Protein AF-A0A940JKF0-F1 (afdb_monomer_lite)

Structure (mmCIF, N/CA/C/O backbone):
data_AF-A0A940JKF0-F1
#
_entry.id   AF-A0A940JKF0-F1
#
loop_
_atom_site.group_PDB
_atom_site.id
_atom_site.type_symbol
_atom_site.label_atom_id
_atom_site.label_alt_id
_atom_site.label_comp_id
_atom_site.label_asym_id
_atom_site.label_entity_id
_atom_site.label_seq_id
_atom_site.pdbx_PDB_ins_code
_atom_site.Cartn_x
_atom_site.Cartn_y
_atom_site.Cartn_z
_atom_site.occupancy
_atom_site.B_iso_or_equiv
_atom_site.auth_seq_id
_atom_site.auth_comp_id
_atom_site.auth_asym_id
_atom_site.auth_atom_id
_atom_site.pdbx_PDB_model_num
ATOM 1 N N . MET A 1 1 ? 34.107 -32.834 -73.520 1.00 48.84 1 MET A N 1
ATOM 2 C CA . MET A 1 1 ? 33.752 -31.442 -73.148 1.00 48.84 1 MET A CA 1
ATOM 3 C C . MET A 1 1 ? 32.373 -31.398 -72.462 1.00 48.84 1 MET A C 1
ATOM 5 O O . MET A 1 1 ? 31.458 -30.763 -72.958 1.00 48.84 1 MET A O 1
ATOM 9 N N . ARG A 1 2 ? 32.185 -32.130 -71.348 1.00 50.69 2 ARG A N 1
ATOM 10 C CA . ARG A 1 2 ? 30.891 -32.249 -70.631 1.00 50.69 2 ARG A CA 1
ATOM 11 C C . ARG A 1 2 ? 31.068 -32.491 -69.121 1.00 50.69 2 ARG A C 1
ATOM 13 O O . ARG A 1 2 ? 30.368 -33.301 -68.540 1.00 50.69 2 ARG A O 1
ATOM 20 N N . LEU A 1 3 ? 32.037 -31.827 -68.487 1.00 45.66 3 LEU A N 1
ATOM 21 C CA . LEU A 1 3 ? 32.270 -31.988 -67.041 1.00 45.66 3 LEU A CA 1
ATOM 22 C C . LEU A 1 3 ? 32.711 -30.690 -66.341 1.00 45.66 3 LEU A C 1
ATOM 24 O O . LEU A 1 3 ? 33.438 -30.723 -65.357 1.00 45.66 3 LEU A O 1
ATOM 28 N N . ARG A 1 4 ? 32.311 -29.526 -66.871 1.00 49.69 4 ARG A N 1
ATOM 29 C CA . ARG A 1 4 ? 32.610 -28.209 -66.268 1.00 49.69 4 ARG A CA 1
ATOM 30 C C . ARG A 1 4 ? 31.376 -27.342 -66.004 1.00 49.69 4 ARG A C 1
ATOM 32 O O . ARG A 1 4 ? 31.528 -26.184 -65.646 1.00 49.69 4 ARG A O 1
ATOM 39 N N . LEU A 1 5 ? 30.166 -27.891 -66.148 1.00 47.78 5 LEU A N 1
ATOM 40 C CA . LEU A 1 5 ? 28.918 -27.129 -65.980 1.00 47.78 5 LEU A CA 1
ATOM 41 C C . LEU A 1 5 ? 28.115 -27.484 -64.717 1.00 47.78 5 LEU A C 1
ATOM 43 O O . LEU A 1 5 ? 27.079 -26.881 -64.475 1.00 47.78 5 LEU A O 1
ATOM 47 N N . LEU A 1 6 ? 28.590 -28.432 -63.902 1.00 46.09 6 LEU A N 1
ATOM 48 C CA . LEU A 1 6 ? 27.876 -28.899 -62.702 1.00 46.09 6 LEU A CA 1
ATOM 49 C C . LEU A 1 6 ? 28.411 -28.307 -61.387 1.00 46.09 6 LEU A C 1
ATOM 51 O O . LEU A 1 6 ? 27.770 -28.450 -60.355 1.00 46.09 6 LEU A O 1
ATOM 55 N N . ALA A 1 7 ? 29.537 -27.589 -61.422 1.00 48.88 7 ALA A N 1
ATOM 56 C CA . ALA A 1 7 ? 30.117 -26.952 -60.234 1.00 48.88 7 ALA A CA 1
ATOM 57 C C . ALA A 1 7 ? 29.624 -25.511 -59.995 1.00 48.88 7 ALA A C 1
ATOM 59 O O . ALA A 1 7 ? 29.867 -24.958 -58.928 1.00 48.88 7 ALA A O 1
ATOM 60 N N . LEU A 1 8 ? 28.919 -24.897 -60.955 1.00 46.09 8 LEU A N 1
ATOM 61 C CA . LEU A 1 8 ? 28.432 -23.516 -60.818 1.00 46.09 8 LEU A CA 1
ATOM 62 C C . LEU A 1 8 ? 26.976 -23.422 -60.323 1.00 46.09 8 LEU A C 1
ATOM 64 O O . LEU A 1 8 ? 26.517 -22.339 -59.980 1.00 46.09 8 LEU A O 1
ATOM 68 N N . LEU A 1 9 ? 26.251 -24.546 -60.252 1.00 43.94 9 LEU A N 1
ATOM 69 C CA . LEU A 1 9 ? 24.837 -24.590 -59.851 1.00 43.94 9 LEU A CA 1
ATOM 70 C C . LEU A 1 9 ? 24.626 -25.006 -58.380 1.00 43.94 9 LEU A C 1
ATOM 72 O O . LEU A 1 9 ? 23.526 -25.391 -58.000 1.00 43.94 9 LEU A O 1
ATOM 76 N N . MET A 1 10 ? 25.673 -24.943 -57.550 1.00 46.62 10 MET A N 1
ATOM 77 C CA . MET A 1 10 ? 25.595 -25.174 -56.096 1.00 46.62 10 MET A CA 1
ATOM 78 C C . MET A 1 10 ? 25.879 -23.910 -55.265 1.00 46.62 10 MET A C 1
ATOM 80 O O . MET A 1 10 ? 26.043 -23.984 -54.053 1.00 46.62 10 MET A O 1
ATOM 84 N N . LEU A 1 11 ? 25.909 -22.736 -55.906 1.00 47.16 11 LEU A N 1
ATOM 85 C CA . LEU A 1 11 ? 26.151 -21.430 -55.272 1.00 47.16 11 LEU A CA 1
ATOM 86 C C . LEU A 1 11 ? 24.867 -20.605 -55.050 1.00 47.16 11 LEU A C 1
ATOM 88 O O . LEU A 1 11 ? 24.930 -19.423 -54.730 1.00 47.16 11 LEU A O 1
ATOM 92 N N . LEU A 1 12 ? 23.698 -21.236 -55.192 1.00 48.72 12 LEU A N 1
ATOM 93 C CA . LEU A 1 12 ? 22.370 -20.640 -55.000 1.00 48.72 12 LEU A CA 1
ATOM 94 C C . LEU A 1 12 ? 21.559 -21.434 -53.963 1.00 48.72 12 LEU A C 1
ATOM 96 O O . LEU A 1 12 ? 20.408 -21.794 -54.182 1.00 48.72 12 LEU A O 1
ATOM 100 N N . ALA A 1 13 ? 22.167 -21.720 -52.812 1.00 53.25 13 ALA A N 1
ATOM 101 C CA . ALA A 1 13 ? 21.396 -22.009 -51.610 1.00 53.25 13 ALA A CA 1
ATOM 102 C C . ALA A 1 13 ? 21.091 -20.662 -50.932 1.00 53.25 13 ALA A C 1
ATOM 104 O O . ALA A 1 13 ? 22.035 -19.986 -50.512 1.00 53.25 13 ALA A O 1
ATOM 105 N N . PRO A 1 14 ? 19.823 -20.222 -50.826 1.00 52.56 14 PRO A N 1
ATOM 106 C CA . PRO A 1 14 ? 19.500 -19.078 -49.995 1.00 52.56 14 PRO A CA 1
ATOM 107 C C . PRO A 1 14 ? 19.801 -19.474 -48.550 1.00 52.56 14 PRO A C 1
ATOM 109 O O . PRO A 1 14 ? 19.073 -20.241 -47.922 1.00 52.56 14 PRO A O 1
ATOM 112 N N . VAL A 1 15 ? 20.912 -18.963 -48.026 1.00 51.38 15 VAL A N 1
ATOM 113 C CA . VAL A 1 15 ? 21.127 -18.889 -46.587 1.00 51.38 15 VAL A CA 1
ATOM 114 C C . VAL A 1 15 ? 19.971 -18.050 -46.058 1.00 51.38 15 VAL A C 1
ATOM 116 O O . VAL A 1 15 ? 19.912 -16.845 -46.302 1.00 51.38 15 VAL A O 1
ATOM 119 N N . PHE A 1 16 ? 19.019 -18.692 -45.383 1.00 44.47 16 PHE A N 1
ATOM 120 C CA . PHE A 1 16 ? 18.011 -18.000 -44.592 1.00 44.47 16 PHE A CA 1
ATOM 121 C C . PHE A 1 16 ? 18.741 -17.229 -43.484 1.00 44.47 16 PHE A C 1
ATOM 123 O O . PHE A 1 16 ? 19.016 -17.734 -42.398 1.00 44.47 16 PHE A O 1
ATOM 130 N N . LEU A 1 17 ? 19.116 -15.991 -43.799 1.00 43.44 17 LEU A N 1
ATOM 131 C CA . LEU A 1 17 ? 19.624 -15.003 -42.864 1.00 43.44 17 LEU A CA 1
ATOM 132 C C . LEU A 1 17 ? 18.477 -14.607 -41.924 1.00 43.44 17 LEU A C 1
ATOM 134 O O . LEU A 1 17 ? 17.709 -13.694 -42.211 1.00 43.44 17 LEU A O 1
ATOM 138 N N . HIS A 1 18 ? 18.393 -15.245 -40.756 1.00 47.31 18 HIS A N 1
ATOM 139 C CA . HIS A 1 18 ? 17.556 -14.806 -39.625 1.00 47.31 18 HIS A CA 1
ATOM 140 C C . HIS A 1 18 ? 18.074 -13.511 -38.949 1.00 47.31 18 HIS A C 1
ATOM 142 O O . HIS A 1 18 ? 17.913 -13.308 -37.749 1.00 47.31 18 HIS A O 1
ATOM 148 N N . ALA A 1 19 ? 18.713 -12.610 -39.700 1.00 45.41 19 ALA A N 1
ATOM 149 C CA . ALA A 1 19 ? 19.424 -11.451 -39.160 1.00 45.41 19 ALA A CA 1
ATOM 150 C C . ALA A 1 19 ? 18.598 -10.147 -39.111 1.00 45.41 19 ALA A C 1
ATOM 152 O O . ALA A 1 19 ? 19.096 -9.152 -38.593 1.00 45.41 19 ALA A O 1
ATOM 153 N N . GLN A 1 20 ? 17.359 -10.114 -39.621 1.00 46.47 20 GLN A N 1
ATOM 154 C CA . GLN A 1 20 ? 16.566 -8.870 -39.686 1.00 46.47 20 GLN A CA 1
ATOM 155 C C . GLN A 1 20 ? 15.662 -8.594 -38.470 1.00 46.47 20 GLN A C 1
ATOM 157 O O . GLN A 1 20 ? 15.230 -7.458 -38.294 1.00 46.47 20 GLN A O 1
ATOM 162 N N . ASP A 1 21 ? 15.420 -9.563 -37.584 1.00 51.12 21 ASP A N 1
ATOM 163 C CA . ASP A 1 21 ? 14.537 -9.335 -36.425 1.00 51.12 21 ASP A CA 1
ATOM 164 C C . ASP A 1 21 ? 15.240 -8.664 -35.233 1.00 51.12 21 ASP A C 1
ATOM 166 O O . ASP A 1 21 ? 14.604 -7.955 -34.446 1.00 51.12 21 ASP A O 1
ATOM 170 N N . SER A 1 22 ? 16.558 -8.842 -35.097 1.00 52.16 22 SER A N 1
ATOM 171 C CA . SER A 1 22 ? 17.319 -8.356 -33.940 1.00 52.16 22 SER A CA 1
ATOM 172 C C . SER A 1 22 ? 17.440 -6.831 -33.897 1.00 52.16 22 SER A C 1
ATOM 174 O O . SER A 1 22 ? 17.347 -6.265 -32.807 1.00 52.16 22 SER A O 1
ATOM 176 N N . LEU A 1 23 ? 17.560 -6.152 -35.049 1.00 53.59 23 LEU A N 1
ATOM 177 C CA . LEU A 1 23 ? 17.600 -4.683 -35.102 1.00 53.59 23 LEU A CA 1
ATOM 178 C C . LEU A 1 23 ? 16.329 -4.075 -34.484 1.00 53.59 23 LEU A C 1
ATOM 180 O O . LEU A 1 23 ? 16.409 -3.227 -33.600 1.00 53.59 23 LEU A O 1
ATOM 184 N N . THR A 1 24 ? 15.150 -4.599 -34.840 1.00 70.19 24 THR A N 1
ATOM 185 C CA . THR A 1 24 ? 13.868 -4.080 -34.326 1.00 70.19 24 THR A CA 1
ATOM 186 C C . THR A 1 24 ? 13.652 -4.354 -32.835 1.00 70.19 24 THR A C 1
ATOM 188 O O . THR A 1 24 ? 12.918 -3.622 -32.165 1.00 70.19 24 THR A O 1
ATOM 191 N N . LEU A 1 25 ? 14.265 -5.418 -32.306 1.00 72.88 25 LEU A N 1
ATOM 192 C CA . LEU A 1 25 ? 14.145 -5.812 -30.905 1.00 72.88 25 LEU A CA 1
ATOM 193 C C . LEU A 1 25 ? 14.879 -4.830 -29.989 1.00 72.88 25 LEU A C 1
ATOM 195 O O . LEU A 1 25 ? 14.298 -4.321 -29.029 1.00 72.88 25 LEU A O 1
ATOM 199 N N . TYR A 1 26 ? 16.152 -4.574 -30.288 1.00 77.12 26 TYR A N 1
ATOM 200 C CA . TYR A 1 26 ? 16.980 -3.679 -29.489 1.00 77.12 26 TYR A CA 1
ATOM 201 C C . TYR A 1 26 ? 16.514 -2.228 -29.619 1.00 77.12 26 TYR A C 1
ATOM 203 O O . TYR A 1 26 ? 16.454 -1.530 -28.609 1.00 77.12 26 TYR A O 1
ATOM 211 N N . ASP A 1 27 ? 16.057 -1.807 -30.801 1.00 78.44 27 ASP A N 1
ATOM 212 C CA . ASP A 1 27 ? 15.455 -0.483 -30.983 1.00 78.44 27 ASP A CA 1
ATOM 213 C C . ASP A 1 27 ? 14.224 -0.286 -30.087 1.00 78.44 27 ASP A C 1
ATOM 215 O O . ASP A 1 27 ? 14.105 0.735 -29.413 1.00 78.44 27 ASP A O 1
ATOM 219 N N . LYS A 1 28 ? 13.338 -1.287 -29.984 1.00 79.56 28 LYS A N 1
ATOM 220 C CA . LYS A 1 28 ? 12.173 -1.238 -29.077 1.00 79.56 28 LYS A CA 1
ATOM 221 C C . LYS A 1 28 ? 12.554 -1.255 -27.595 1.00 79.56 28 LYS A C 1
ATOM 223 O O . LYS A 1 28 ? 11.823 -0.700 -26.779 1.00 79.56 28 LYS A O 1
ATOM 228 N N . ALA A 1 29 ? 13.657 -1.910 -27.237 1.00 79.94 29 ALA A N 1
ATOM 229 C CA . ALA A 1 29 ? 14.142 -1.985 -25.859 1.00 79.94 29 ALA A CA 1
ATOM 230 C C . ALA A 1 29 ? 14.851 -0.698 -25.404 1.00 79.94 29 ALA A C 1
ATOM 232 O O . ALA A 1 29 ? 14.812 -0.366 -24.219 1.00 79.94 29 ALA A O 1
ATOM 233 N N . TYR A 1 30 ? 15.504 0.013 -26.327 1.00 80.19 30 TYR A N 1
ATOM 234 C CA . TYR A 1 30 ? 16.394 1.128 -25.998 1.00 80.19 30 TYR A CA 1
ATOM 235 C C . TYR A 1 30 ? 15.878 2.504 -26.422 1.00 80.19 30 TYR A C 1
ATOM 237 O O . TYR A 1 30 ? 16.296 3.502 -25.835 1.00 80.19 30 TYR A O 1
ATOM 245 N N . ASN A 1 31 ? 14.937 2.583 -27.365 1.00 81.81 31 ASN A N 1
ATOM 246 C CA . ASN A 1 31 ? 14.258 3.828 -27.704 1.00 81.81 31 ASN A CA 1
ATOM 247 C C . ASN A 1 31 ? 13.023 4.023 -26.809 1.00 81.81 31 ASN A C 1
ATOM 249 O O . ASN A 1 31 ? 11.908 3.616 -27.142 1.00 81.81 31 ASN A O 1
ATOM 253 N N . LEU A 1 32 ? 13.242 4.606 -25.628 1.00 82.88 32 LEU A N 1
ATOM 254 C CA . LEU A 1 32 ? 12.199 4.804 -24.623 1.00 82.88 32 LEU A CA 1
ATOM 255 C C . LEU A 1 32 ? 11.388 6.077 -24.924 1.00 82.88 32 LEU A C 1
ATOM 257 O O . LEU A 1 32 ? 11.935 7.177 -24.827 1.00 82.88 32 LEU A O 1
ATOM 261 N N . PRO A 1 33 ? 10.082 5.978 -25.235 1.00 85.75 33 PRO A N 1
ATOM 262 C CA . PRO A 1 33 ? 9.279 7.154 -25.542 1.00 85.75 33 PRO A CA 1
ATOM 263 C C . PRO A 1 33 ? 8.986 7.966 -24.277 1.00 85.75 33 PRO A C 1
ATOM 265 O O . PRO A 1 33 ? 8.631 7.407 -23.241 1.00 85.75 33 PRO A O 1
ATOM 268 N N . ASP A 1 34 ? 8.994 9.295 -24.376 1.00 87.25 34 ASP A N 1
ATOM 269 C CA . ASP A 1 34 ? 8.680 10.199 -23.253 1.00 87.25 34 ASP A CA 1
ATOM 270 C C . ASP A 1 34 ? 7.325 9.910 -22.588 1.00 87.25 34 ASP A C 1
ATOM 272 O O . ASP A 1 34 ? 7.172 10.002 -21.366 1.00 87.25 34 ASP A O 1
ATOM 276 N N . LYS A 1 35 ? 6.350 9.463 -23.386 1.00 91.25 35 LYS A N 1
ATOM 277 C CA . LYS A 1 35 ? 5.023 9.058 -22.912 1.00 91.25 35 LYS A CA 1
ATOM 278 C C . LYS A 1 35 ? 5.068 7.886 -21.921 1.00 91.25 35 LYS A C 1
ATOM 280 O O . LYS A 1 35 ? 4.193 7.813 -21.061 1.00 91.25 35 LYS A O 1
ATOM 285 N N . LEU A 1 36 ? 6.061 6.994 -22.007 1.00 90.44 36 LEU A N 1
ATOM 286 C CA . LEU A 1 36 ? 6.254 5.908 -21.038 1.00 90.44 36 LEU A CA 1
ATOM 287 C C . LEU A 1 36 ? 6.513 6.487 -19.644 1.00 90.44 36 LEU A C 1
ATOM 289 O O . LEU A 1 36 ? 5.817 6.131 -18.694 1.00 90.44 36 LEU A O 1
ATOM 293 N N . PHE A 1 37 ? 7.462 7.421 -19.540 1.00 91.50 37 PHE A N 1
ATOM 294 C CA . PHE A 1 37 ? 7.829 8.058 -18.276 1.00 91.50 37 PHE A CA 1
ATOM 295 C C . PHE A 1 37 ? 6.655 8.830 -17.677 1.00 91.50 37 PHE A C 1
ATOM 297 O O . PHE A 1 37 ? 6.313 8.613 -16.515 1.00 91.50 37 PHE A O 1
ATOM 304 N N . GLY A 1 38 ? 5.978 9.650 -18.487 1.00 93.25 38 GLY A N 1
ATOM 305 C CA . GLY A 1 38 ? 4.792 10.385 -18.042 1.00 93.25 38 GLY A CA 1
ATOM 306 C C . GLY A 1 38 ? 3.658 9.463 -17.586 1.00 93.25 38 GLY A C 1
ATOM 307 O O . GLY A 1 38 ? 3.026 9.709 -16.563 1.00 93.25 38 GLY A O 1
ATOM 308 N N . SER A 1 39 ? 3.425 8.354 -18.293 1.00 92.94 39 SER A N 1
ATOM 309 C CA . SER A 1 39 ? 2.378 7.400 -17.921 1.00 92.94 39 SER A CA 1
ATOM 310 C C . SER A 1 39 ? 2.675 6.682 -16.602 1.00 92.94 39 SER A C 1
ATOM 312 O O . SER A 1 39 ? 1.757 6.487 -15.804 1.00 92.94 39 SER A O 1
ATOM 314 N N . ILE A 1 40 ? 3.928 6.280 -16.365 1.00 93.25 40 ILE A N 1
ATOM 315 C CA . ILE A 1 40 ? 4.332 5.625 -15.112 1.00 93.25 40 ILE A CA 1
ATOM 316 C C . ILE A 1 40 ? 4.261 6.613 -13.949 1.00 93.25 40 ILE A C 1
ATOM 318 O O . ILE A 1 40 ? 3.717 6.268 -12.899 1.00 93.25 40 ILE A O 1
ATOM 322 N N . HIS A 1 41 ? 4.753 7.838 -14.149 1.00 94.38 41 HIS A N 1
ATOM 323 C CA . HIS A 1 41 ? 4.689 8.909 -13.157 1.00 94.38 41 HIS A CA 1
ATOM 324 C C . HIS A 1 41 ? 3.244 9.174 -12.718 1.00 94.38 41 HIS A C 1
ATOM 326 O O . HIS A 1 41 ? 2.904 8.984 -11.550 1.00 94.38 41 HIS A O 1
ATOM 332 N N . ASN A 1 42 ? 2.360 9.480 -13.674 1.00 94.38 42 ASN A N 1
ATOM 333 C CA . ASN A 1 42 ? 0.957 9.794 -13.401 1.00 94.38 42 ASN A CA 1
ATOM 334 C C . ASN A 1 42 ? 0.226 8.630 -12.716 1.00 94.38 42 ASN A C 1
ATOM 336 O O . ASN A 1 42 ? -0.583 8.838 -11.812 1.00 94.38 42 ASN A O 1
ATOM 340 N N . LYS A 1 43 ? 0.499 7.385 -13.129 1.00 94.31 43 LYS A N 1
ATOM 341 C CA . LYS A 1 43 ? -0.122 6.200 -12.521 1.00 94.31 43 LYS A CA 1
ATOM 342 C C . LYS A 1 43 ? 0.382 5.963 -11.094 1.00 94.31 43 LYS A C 1
ATOM 344 O O . LYS A 1 43 ? -0.420 5.642 -10.219 1.00 94.31 43 LYS A O 1
ATOM 349 N N . SER A 1 44 ? 1.675 6.178 -10.851 1.00 94.56 44 SER A N 1
ATOM 350 C CA . SER A 1 44 ? 2.294 6.076 -9.524 1.00 94.56 44 SER A CA 1
ATOM 351 C C . SER A 1 44 ? 1.762 7.137 -8.560 1.00 94.56 44 SER A C 1
ATOM 353 O O . SER A 1 44 ? 1.410 6.817 -7.424 1.00 94.56 44 SER A O 1
ATOM 355 N N . GLU A 1 45 ? 1.645 8.384 -9.022 1.00 94.44 45 GLU A N 1
ATOM 356 C CA . GLU A 1 45 ? 1.087 9.492 -8.244 1.00 94.44 45 GLU A CA 1
ATOM 357 C C . GLU A 1 45 ? -0.397 9.265 -7.931 1.00 94.44 45 GLU A C 1
ATOM 359 O O . GLU A 1 45 ? -0.810 9.350 -6.771 1.00 94.44 45 GLU A O 1
ATOM 364 N N . LYS A 1 46 ? -1.199 8.898 -8.942 1.00 94.31 46 LYS A N 1
ATOM 365 C CA . LYS A 1 46 ? -2.629 8.611 -8.768 1.00 94.31 46 LYS A CA 1
ATOM 366 C C . LYS A 1 46 ? -2.847 7.503 -7.741 1.00 94.31 46 LYS A C 1
ATOM 368 O O . LYS A 1 46 ? -3.681 7.672 -6.850 1.00 94.31 46 LYS A O 1
ATOM 373 N N . PHE A 1 47 ? -2.086 6.411 -7.833 1.00 93.62 47 PHE A N 1
ATOM 374 C CA . PHE A 1 47 ? -2.145 5.319 -6.865 1.00 93.62 47 PHE A CA 1
ATOM 375 C C . PHE A 1 47 ? -1.832 5.805 -5.446 1.00 93.62 47 PHE A C 1
ATOM 377 O O . PHE A 1 47 ? -2.643 5.602 -4.542 1.00 93.62 47 PHE A O 1
ATOM 384 N N . GLN A 1 48 ? -0.706 6.498 -5.248 1.00 92.94 48 GLN A N 1
ATOM 385 C CA . GLN A 1 48 ? -0.322 7.011 -3.927 1.00 92.94 48 GLN A CA 1
ATOM 386 C C . GLN A 1 48 ? -1.397 7.914 -3.336 1.00 92.94 48 GLN A C 1
ATOM 388 O O . GLN A 1 48 ? -1.838 7.698 -2.208 1.00 92.94 48 GLN A O 1
ATOM 393 N N . HIS A 1 49 ? -1.876 8.885 -4.113 1.00 93.75 49 HIS A N 1
ATOM 394 C CA . HIS A 1 49 ? -2.905 9.807 -3.659 1.00 93.75 49 HIS A CA 1
ATOM 395 C C . HIS A 1 49 ? -4.204 9.076 -3.280 1.00 93.75 49 HIS A C 1
ATOM 397 O O . HIS A 1 49 ? -4.771 9.330 -2.215 1.00 93.75 49 HIS A O 1
ATOM 403 N N . GLN A 1 50 ? -4.673 8.141 -4.113 1.00 93.50 50 GLN A N 1
ATOM 404 C CA . GLN A 1 50 ? -5.898 7.376 -3.855 1.00 93.50 50 GLN A CA 1
ATOM 405 C C . GLN A 1 50 ? -5.786 6.515 -2.595 1.00 93.50 50 GLN A C 1
ATOM 407 O O . GLN A 1 50 ? -6.674 6.548 -1.736 1.00 93.50 50 GLN A O 1
ATOM 412 N N . VAL A 1 51 ? -4.677 5.796 -2.451 1.00 91.56 51 VAL A N 1
ATOM 413 C CA . VAL A 1 51 ? -4.432 4.903 -1.321 1.00 91.56 51 VAL A CA 1
ATOM 414 C C . VAL A 1 51 ? -4.261 5.682 -0.014 1.00 91.56 51 VAL A C 1
ATOM 416 O O . VAL A 1 51 ? -4.877 5.327 0.997 1.00 91.56 51 VAL A O 1
ATOM 419 N N . MET A 1 52 ? -3.506 6.784 -0.019 1.00 91.81 52 MET A N 1
ATOM 420 C CA . MET A 1 52 ? -3.352 7.646 1.159 1.00 91.81 52 MET A CA 1
ATOM 421 C C . MET A 1 52 ? -4.682 8.290 1.563 1.00 91.81 52 MET A C 1
ATOM 423 O O . MET A 1 52 ? -5.036 8.306 2.745 1.00 91.81 52 MET A O 1
ATOM 427 N N . LYS A 1 53 ? -5.468 8.768 0.588 1.00 94.00 53 LYS A N 1
ATOM 428 C CA . LYS A 1 53 ? -6.791 9.357 0.831 1.00 94.00 53 LYS A CA 1
ATOM 429 C C . LYS A 1 53 ? -7.764 8.343 1.432 1.00 94.00 53 LYS A C 1
ATOM 431 O O . LYS A 1 53 ? -8.451 8.668 2.404 1.00 94.00 53 LYS A O 1
ATOM 436 N N . ALA A 1 54 ? -7.823 7.128 0.886 1.00 92.81 54 ALA A N 1
ATOM 437 C CA . ALA A 1 54 ? -8.650 6.050 1.424 1.00 92.81 54 ALA A CA 1
ATOM 438 C C . ALA A 1 54 ? -8.220 5.675 2.846 1.00 92.81 54 ALA A C 1
ATOM 440 O O . ALA A 1 54 ? -9.053 5.650 3.752 1.00 92.81 54 ALA A O 1
ATOM 441 N N . THR A 1 55 ? -6.918 5.497 3.070 1.00 93.81 55 THR A N 1
ATOM 442 C CA . THR A 1 55 ? -6.356 5.188 4.390 1.00 93.81 55 THR A CA 1
ATOM 443 C C . THR A 1 55 ? -6.725 6.254 5.418 1.00 93.81 55 THR A C 1
ATOM 445 O O . THR A 1 55 ? -7.313 5.934 6.449 1.00 93.81 55 THR A O 1
ATOM 448 N N . ALA A 1 56 ? -6.500 7.537 5.123 1.00 94.31 56 ALA A N 1
ATOM 449 C CA . ALA A 1 56 ? -6.863 8.626 6.029 1.00 94.31 56 ALA A CA 1
ATOM 450 C C . ALA A 1 56 ? -8.375 8.672 6.319 1.00 94.31 56 ALA A C 1
ATOM 452 O O . ALA A 1 56 ? -8.791 8.872 7.464 1.00 94.31 56 ALA A O 1
ATOM 453 N N . LYS A 1 57 ? -9.212 8.467 5.292 1.00 96.00 57 LYS A N 1
ATOM 454 C CA . LYS A 1 57 ? -10.675 8.438 5.422 1.00 96.00 57 LYS A CA 1
ATOM 455 C C . LYS A 1 57 ? -11.134 7.314 6.353 1.00 96.00 57 LYS A C 1
ATOM 457 O O . LYS A 1 57 ? -11.901 7.579 7.280 1.00 96.00 57 LYS A O 1
ATOM 462 N N . TYR A 1 58 ? -10.690 6.080 6.114 1.00 96.06 58 TYR A N 1
ATOM 463 C CA . TYR A 1 58 ? -11.122 4.924 6.900 1.00 96.06 58 TYR A CA 1
ATOM 464 C C . TYR A 1 58 ? -10.543 4.934 8.307 1.00 96.06 58 TYR A C 1
ATOM 466 O O . TYR A 1 58 ? -11.289 4.673 9.243 1.00 96.06 58 TYR A O 1
ATOM 474 N N . MET A 1 59 ? -9.294 5.364 8.486 1.00 95.56 59 MET A N 1
ATOM 475 C CA . MET A 1 59 ? -8.697 5.535 9.812 1.00 95.56 59 MET A CA 1
ATOM 476 C C . MET A 1 59 ? -9.510 6.484 10.696 1.00 95.56 59 MET A C 1
ATOM 478 O O . MET A 1 59 ? -9.837 6.139 11.825 1.00 95.56 59 MET A O 1
ATOM 482 N N . ARG A 1 60 ? -9.905 7.657 10.181 1.00 97.00 60 ARG A N 1
ATOM 483 C CA . ARG A 1 60 ? -10.769 8.591 10.931 1.00 97.00 60 ARG A CA 1
ATOM 484 C C . ARG A 1 60 ? -12.153 8.005 11.206 1.00 97.00 60 ARG A C 1
ATOM 486 O O . ARG A 1 60 ? -12.748 8.276 12.246 1.00 97.00 60 ARG A O 1
ATOM 493 N N . LYS A 1 61 ? -12.705 7.247 10.255 1.00 97.44 61 LYS A N 1
ATOM 494 C CA . LYS A 1 61 ? -14.025 6.624 10.405 1.00 97.44 61 LYS A CA 1
ATOM 495 C C . LYS A 1 61 ? -14.009 5.546 11.493 1.00 97.44 61 LYS A C 1
ATOM 497 O O . LYS A 1 61 ? -14.902 5.544 12.334 1.00 97.44 61 LYS A O 1
ATOM 502 N N . LEU A 1 62 ? -12.998 4.682 11.479 1.00 97.81 62 LEU A N 1
ATOM 503 C CA . LEU A 1 62 ? -12.805 3.595 12.436 1.00 97.81 62 LEU A CA 1
ATOM 504 C C . LEU A 1 62 ? -12.553 4.136 13.847 1.00 97.81 62 LEU A C 1
ATOM 506 O O . LEU A 1 62 ? -13.243 3.724 14.773 1.00 97.81 62 LEU A O 1
ATOM 510 N N . GLU A 1 63 ? -11.699 5.154 13.985 1.00 98.00 63 GLU A N 1
ATOM 511 C CA . GLU A 1 63 ? -11.464 5.866 15.250 1.00 98.00 63 GLU A CA 1
ATOM 512 C C . GLU A 1 63 ? -12.777 6.386 15.863 1.00 98.00 63 GLU A C 1
ATOM 514 O O . GLU A 1 63 ? -13.082 6.132 17.027 1.00 98.00 63 GLU A O 1
ATOM 519 N N . ARG A 1 64 ? -13.615 7.059 15.061 1.00 97.94 64 ARG A N 1
ATOM 520 C CA . ARG A 1 64 ? -14.926 7.564 15.510 1.00 97.94 64 ARG A CA 1
ATOM 521 C C . ARG A 1 64 ? -15.888 6.445 15.899 1.00 97.94 64 ARG A C 1
ATOM 523 O O . ARG A 1 64 ? -16.640 6.599 16.860 1.00 97.94 64 ARG A O 1
ATOM 530 N N . GLN A 1 65 ? -15.906 5.348 15.143 1.00 97.12 65 GLN A N 1
ATOM 531 C CA . GLN A 1 65 ? -16.749 4.189 15.445 1.00 97.12 65 GLN A CA 1
ATOM 532 C C . GLN A 1 65 ? -16.323 3.533 16.761 1.00 97.12 65 GLN A C 1
ATOM 534 O O . GLN A 1 65 ? -17.177 3.194 17.573 1.00 97.12 65 GLN A O 1
ATOM 539 N N . GLU A 1 66 ? -15.022 3.428 17.008 1.00 97.06 66 GLU A N 1
ATOM 540 C CA . GLU A 1 66 ? -14.471 2.861 18.234 1.00 97.06 66 GLU A CA 1
ATOM 541 C C . GLU A 1 66 ? -14.698 3.761 19.457 1.00 97.06 66 GLU A C 1
ATOM 543 O O . GLU A 1 66 ? -15.152 3.277 20.491 1.00 97.06 66 GLU A O 1
ATOM 548 N N . LEU A 1 67 ? -14.528 5.082 19.323 1.00 97.31 67 LEU A N 1
ATOM 549 C CA . LEU A 1 67 ? -14.915 6.050 20.360 1.00 97.31 67 LEU A CA 1
ATOM 550 C C . LEU A 1 67 ? -16.410 5.977 20.692 1.00 97.31 67 LEU A C 1
ATOM 552 O O . LEU A 1 67 ? -16.804 6.093 21.853 1.00 97.31 67 LEU A O 1
ATOM 556 N N . LYS A 1 68 ? -17.256 5.772 19.676 1.00 96.12 68 LYS A N 1
ATOM 557 C CA . LYS A 1 68 ? -18.695 5.599 19.877 1.00 96.12 68 LYS A CA 1
ATOM 558 C C . LYS A 1 68 ? -19.000 4.309 20.642 1.00 96.12 68 LYS A C 1
ATOM 560 O O . LYS A 1 68 ? -19.785 4.370 21.582 1.00 96.12 68 LYS A O 1
ATOM 565 N N . MET A 1 69 ? -18.357 3.190 20.295 1.00 95.62 69 MET A N 1
ATOM 566 C CA . MET A 1 69 ? -18.488 1.933 21.048 1.00 95.62 69 MET A CA 1
ATOM 567 C C . MET A 1 69 ? -18.030 2.094 22.499 1.00 95.62 69 MET A C 1
ATOM 569 O O . MET A 1 69 ? -18.755 1.681 23.400 1.00 95.62 69 MET A O 1
ATOM 573 N N . LYS A 1 70 ? -16.893 2.768 22.736 1.00 96.19 70 LYS A N 1
ATOM 574 C CA . LYS A 1 70 ? -16.425 3.093 24.092 1.00 96.19 70 LYS A CA 1
ATOM 575 C C . LYS A 1 70 ? -17.493 3.866 24.867 1.00 96.19 70 LYS A C 1
ATOM 577 O O . LYS A 1 70 ? -17.862 3.461 25.960 1.00 96.19 70 LYS A O 1
ATOM 582 N N . LYS A 1 71 ? -18.044 4.939 24.286 1.00 95.25 71 LYS A N 1
ATOM 583 C CA . LYS A 1 71 ? -19.086 5.760 24.929 1.00 95.25 71 LYS A CA 1
ATOM 584 C C . LYS A 1 71 ? -20.380 4.986 25.198 1.00 95.25 71 LYS A C 1
ATOM 586 O O . LYS A 1 71 ? -21.045 5.264 26.190 1.00 95.25 71 LYS A O 1
ATOM 591 N N . GLU A 1 72 ? -20.774 4.076 24.309 1.00 93.25 72 GLU A N 1
ATOM 592 C CA . GLU A 1 72 ? -21.943 3.212 24.513 1.00 93.25 72 GLU A CA 1
ATOM 593 C C . GLU A 1 72 ? -21.711 2.251 25.684 1.00 93.25 72 GLU A C 1
ATOM 595 O O . GLU A 1 72 ? -22.562 2.185 26.567 1.00 93.25 72 GLU A O 1
ATOM 600 N N . LEU A 1 73 ? -20.542 1.603 25.749 1.00 94.06 73 LEU A N 1
ATOM 601 C CA . LEU A 1 73 ? -20.207 0.669 26.825 1.00 94.06 73 LEU A CA 1
ATOM 602 C C . LEU A 1 73 ? -19.988 1.369 28.172 1.00 94.06 73 LEU A C 1
ATOM 604 O O . LEU A 1 73 ? -20.439 0.859 29.186 1.00 94.06 73 LEU A O 1
ATOM 608 N N . MET A 1 74 ? -19.403 2.573 28.199 1.00 94.75 74 MET A N 1
ATOM 609 C CA . MET A 1 74 ? -19.203 3.336 29.444 1.00 94.75 74 MET A CA 1
ATOM 610 C C . MET A 1 74 ? -20.504 3.625 30.203 1.00 94.75 74 MET A C 1
ATOM 612 O O . MET A 1 74 ? -20.471 3.806 31.415 1.00 94.75 74 MET A O 1
ATOM 616 N N . LYS A 1 75 ? -21.647 3.690 29.506 1.00 93.62 75 LYS A N 1
ATOM 617 C CA . LYS A 1 75 ? -22.958 3.918 30.136 1.00 93.62 75 LYS A CA 1
ATOM 618 C C . LYS A 1 75 ? -23.452 2.716 30.934 1.00 93.62 75 LYS A C 1
ATOM 620 O O . LYS A 1 75 ? -24.278 2.893 31.820 1.00 93.62 75 LYS A O 1
ATOM 625 N N . THR A 1 76 ? -23.012 1.517 30.567 1.00 90.69 76 THR A N 1
ATOM 626 C CA . THR A 1 76 ? -23.452 0.262 31.181 1.00 90.69 76 THR A CA 1
ATOM 627 C C . THR A 1 76 ? -22.372 -0.327 32.078 1.00 90.69 76 THR A C 1
ATOM 629 O O . THR A 1 76 ? -22.677 -0.787 33.168 1.00 90.69 76 THR A O 1
ATOM 632 N N . ASP A 1 77 ? -21.116 -0.287 31.635 1.00 93.19 77 ASP A N 1
ATOM 633 C CA . ASP A 1 77 ? -19.951 -0.803 32.345 1.00 93.19 77 ASP A CA 1
ATOM 634 C C . ASP A 1 77 ? -18.713 0.041 31.998 1.00 93.19 77 ASP A C 1
ATOM 636 O O . ASP A 1 77 ? -18.053 -0.135 30.967 1.00 93.19 77 ASP A O 1
ATOM 640 N N . SER A 1 78 ? -18.407 1.007 32.866 1.00 94.00 78 SER A N 1
ATOM 641 C CA . SER A 1 78 ? -17.260 1.897 32.678 1.00 94.00 78 SER A CA 1
ATOM 642 C C . SER A 1 78 ? -15.915 1.191 32.859 1.00 94.00 78 SER A C 1
ATOM 644 O O . SER A 1 78 ? -14.936 1.635 32.258 1.00 94.00 78 SER A O 1
ATOM 646 N N . ALA A 1 79 ? -15.848 0.122 33.657 1.00 95.19 79 ALA A N 1
ATOM 647 C CA . ALA A 1 79 ? -14.607 -0.613 33.883 1.00 95.19 79 ALA A CA 1
ATOM 648 C C . ALA A 1 79 ? -14.249 -1.441 32.641 1.00 95.19 79 ALA A C 1
ATOM 650 O O . ALA A 1 79 ? -13.144 -1.309 32.112 1.00 95.19 79 ALA A O 1
ATOM 651 N N . ALA A 1 80 ? -15.215 -2.189 32.096 1.00 93.12 80 ALA A N 1
ATOM 652 C CA . ALA A 1 80 ? -15.035 -2.933 30.850 1.00 93.12 80 ALA A CA 1
ATOM 653 C C . ALA A 1 80 ? -14.749 -2.004 29.659 1.00 93.12 80 ALA A C 1
ATOM 655 O O . ALA A 1 80 ? -13.936 -2.327 28.790 1.00 93.12 80 ALA A O 1
ATOM 656 N N . ALA A 1 81 ? -15.380 -0.825 29.607 1.00 95.00 81 ALA A N 1
ATOM 657 C CA . ALA A 1 81 ? -15.102 0.153 28.558 1.00 95.00 81 ALA A CA 1
ATOM 658 C C . ALA A 1 81 ? -13.653 0.654 28.574 1.00 95.00 81 ALA A C 1
ATOM 660 O O . ALA A 1 81 ? -13.054 0.811 27.505 1.00 95.00 81 ALA A O 1
ATOM 661 N N . GLU A 1 82 ? -13.081 0.891 29.754 1.00 96.00 82 GLU A N 1
ATOM 662 C CA . GLU A 1 82 ? -11.684 1.303 29.857 1.00 96.00 82 GLU A CA 1
ATOM 663 C C . GLU A 1 82 ? -10.731 0.141 29.551 1.00 96.00 82 GLU A C 1
ATOM 665 O O . GLU A 1 82 ? -9.800 0.331 28.771 1.00 96.00 82 GLU A O 1
ATOM 670 N N . GLU A 1 83 ? -11.012 -1.073 30.041 1.00 94.69 83 GLU A N 1
ATOM 671 C CA . GLU A 1 83 ? -10.213 -2.276 29.749 1.00 94.69 83 GLU A CA 1
ATOM 672 C C . GLU A 1 83 ? -10.138 -2.571 28.238 1.00 94.69 83 GLU A C 1
ATOM 674 O O . GLU A 1 83 ? -9.065 -2.834 27.691 1.00 94.69 83 GLU A O 1
ATOM 679 N N . ILE A 1 84 ? -11.277 -2.523 27.540 1.00 94.56 84 ILE A N 1
ATOM 680 C CA . ILE A 1 84 ? -11.377 -2.955 26.138 1.00 94.56 84 ILE A CA 1
ATOM 681 C C . ILE A 1 84 ? -10.855 -1.882 25.171 1.00 94.56 84 ILE A C 1
ATOM 683 O O . ILE A 1 84 ? -10.196 -2.179 24.159 1.00 94.56 84 ILE A O 1
ATOM 687 N N . PHE A 1 85 ? -11.190 -0.616 25.426 1.00 95.81 85 PHE A N 1
ATOM 688 C CA . PHE A 1 85 ? -10.919 0.470 24.485 1.00 95.81 85 PHE A CA 1
ATOM 689 C C . PHE A 1 85 ? -9.690 1.296 24.863 1.00 95.81 85 PHE A C 1
ATOM 691 O O . PHE A 1 85 ? -8.911 1.628 23.960 1.00 95.81 85 PHE A O 1
ATOM 698 N N . GLY A 1 86 ? -9.495 1.582 26.155 1.00 95.69 86 GLY A N 1
ATOM 699 C CA . GLY A 1 86 ? -8.426 2.446 26.655 1.00 95.69 86 GLY A CA 1
ATOM 700 C C . GLY A 1 86 ? -8.393 3.807 25.951 1.00 95.69 86 GLY A C 1
ATOM 701 O O . GLY A 1 86 ? -9.433 4.364 25.572 1.00 95.69 86 GLY A O 1
ATOM 702 N N . ASP A 1 87 ? -7.188 4.323 25.698 1.00 96.25 87 ASP A N 1
ATOM 703 C CA . ASP A 1 87 ? -6.980 5.505 24.856 1.00 96.25 87 ASP A CA 1
ATOM 704 C C . ASP A 1 87 ? -7.076 5.162 23.358 1.00 96.25 87 ASP A C 1
ATOM 706 O O . ASP A 1 87 ? -6.098 4.813 22.686 1.00 96.25 87 ASP A O 1
ATOM 710 N N . VAL A 1 88 ? -8.292 5.282 22.822 1.00 97.19 88 VAL A N 1
ATOM 711 C CA . VAL A 1 88 ? -8.565 5.080 21.394 1.00 97.19 88 VAL A CA 1
ATOM 712 C C . VAL A 1 88 ? -7.806 6.099 20.544 1.00 97.19 88 VAL A C 1
ATOM 714 O O . VAL A 1 88 ? -7.215 5.719 19.539 1.00 97.19 88 VAL A O 1
ATOM 717 N N . LYS A 1 89 ? -7.768 7.379 20.928 1.00 96.12 89 LYS A N 1
ATOM 718 C CA . LYS A 1 89 ? -7.149 8.420 20.096 1.00 96.12 89 LYS A CA 1
ATOM 719 C C . LYS A 1 89 ? -5.643 8.188 19.970 1.00 96.12 89 LYS A C 1
ATOM 721 O O . LYS A 1 89 ? -5.131 8.096 18.853 1.00 96.12 89 LYS A O 1
ATOM 726 N N . GLY A 1 90 ? -4.960 7.972 21.095 1.00 96.44 90 GLY A N 1
ATOM 727 C CA . GLY A 1 90 ? -3.531 7.670 21.102 1.00 96.44 90 GLY A CA 1
ATOM 728 C C . GLY A 1 90 ? -3.183 6.409 20.314 1.00 96.44 90 GLY A C 1
ATOM 729 O O . GLY A 1 90 ? -2.134 6.360 19.675 1.00 96.44 90 GLY A O 1
ATOM 730 N N . LYS A 1 91 ? -4.067 5.402 20.272 1.00 95.44 91 LYS A N 1
ATOM 731 C CA . LYS A 1 91 ? -3.882 4.202 19.438 1.00 95.44 91 LYS A CA 1
ATOM 732 C C . LYS A 1 91 ? -3.876 4.523 17.942 1.00 95.44 91 LYS A C 1
ATOM 734 O O . LYS A 1 91 ? -2.974 4.077 17.235 1.00 95.44 91 LYS A O 1
ATOM 739 N N . TYR A 1 92 ? -4.842 5.305 17.456 1.00 96.44 92 TYR A N 1
ATOM 740 C CA . TYR A 1 92 ? -4.898 5.679 16.036 1.00 96.44 92 TYR A CA 1
ATOM 741 C C . TYR A 1 92 ? -3.789 6.666 15.659 1.00 96.44 92 TYR A C 1
ATOM 743 O O . TYR A 1 92 ? -3.258 6.573 14.552 1.00 96.44 92 TYR A O 1
ATOM 751 N N . ASP A 1 93 ? -3.393 7.560 16.566 1.00 94.81 93 ASP A N 1
ATOM 752 C CA . ASP A 1 93 ? -2.265 8.469 16.349 1.00 94.81 93 ASP A CA 1
ATOM 753 C C . ASP A 1 93 ? -0.932 7.704 16.279 1.00 94.81 93 ASP A C 1
ATOM 755 O O . ASP A 1 93 ? -0.147 7.927 15.354 1.00 94.81 93 ASP A O 1
ATOM 759 N N . LYS A 1 94 ? -0.712 6.722 17.168 1.00 93.06 94 LYS A N 1
ATOM 760 C CA . LYS A 1 94 ? 0.437 5.799 17.103 1.00 93.06 94 LYS A CA 1
ATOM 761 C C . LYS A 1 94 ? 0.435 4.963 15.826 1.00 93.06 94 LYS A C 1
ATOM 763 O O . LYS A 1 94 ? 1.474 4.807 15.198 1.00 93.06 94 LYS A O 1
ATOM 768 N N . LEU A 1 95 ? -0.720 4.449 15.403 1.00 92.94 95 LEU A N 1
ATOM 769 C CA . LEU A 1 95 ? -0.819 3.678 14.161 1.00 92.94 95 LEU A CA 1
ATOM 770 C C . LEU A 1 95 ? -0.454 4.536 12.936 1.00 92.94 95 LEU A C 1
ATOM 772 O O . LEU A 1 95 ? 0.290 4.090 12.063 1.00 92.94 95 LEU A O 1
ATOM 776 N N . ARG A 1 96 ? -0.918 5.792 12.890 1.00 91.56 96 ARG A N 1
ATOM 777 C CA . ARG A 1 96 ? -0.560 6.744 11.825 1.00 91.56 96 ARG A CA 1
ATOM 778 C C . ARG A 1 96 ? 0.923 7.088 11.834 1.00 91.56 96 ARG A C 1
ATOM 780 O O . ARG A 1 96 ? 1.507 7.185 10.757 1.00 91.56 96 ARG A O 1
ATOM 787 N N . SER A 1 97 ? 1.526 7.290 13.004 1.00 90.12 97 SER A N 1
ATOM 788 C CA . SER A 1 97 ? 2.950 7.606 13.085 1.00 90.12 97 SER A CA 1
ATOM 789 C C . SER A 1 97 ? 3.801 6.401 12.697 1.00 90.12 97 SER A C 1
ATOM 791 O O . SER A 1 97 ? 4.632 6.549 11.812 1.00 90.12 97 SER A O 1
ATOM 793 N N . SER A 1 98 ? 3.531 5.203 13.228 1.00 87.38 98 SER A N 1
ATOM 794 C CA . SER A 1 98 ? 4.255 3.969 12.879 1.00 87.38 98 SER A CA 1
ATOM 795 C C . SER A 1 98 ? 4.200 3.635 11.389 1.00 87.38 98 SER A C 1
ATOM 797 O O . SER A 1 98 ? 5.189 3.168 10.838 1.00 87.38 98 SER A O 1
ATOM 799 N N . ALA A 1 99 ? 3.092 3.936 10.704 1.00 85.12 99 ALA A N 1
ATOM 800 C CA . ALA A 1 99 ? 3.023 3.773 9.254 1.00 85.12 99 ALA A CA 1
ATOM 801 C C . ALA A 1 99 ? 3.910 4.781 8.491 1.00 85.12 99 ALA A C 1
ATOM 803 O O . ALA A 1 99 ? 4.393 4.485 7.405 1.00 85.12 99 ALA A O 1
ATOM 804 N N . ASN A 1 100 ? 4.143 5.978 9.033 1.00 80.75 100 ASN A N 1
ATOM 805 C CA . ASN A 1 100 ? 4.847 7.062 8.338 1.00 80.75 100 ASN A CA 1
ATOM 806 C C . ASN A 1 100 ? 6.270 7.322 8.847 1.00 80.75 100 ASN A C 1
ATOM 808 O O . ASN A 1 100 ? 6.905 8.264 8.377 1.00 80.75 100 ASN A O 1
ATOM 812 N N . LYS A 1 101 ? 6.769 6.540 9.810 1.00 74.69 101 LYS A N 1
ATOM 813 C CA . LYS A 1 101 ? 8.082 6.770 10.420 1.00 74.69 101 LYS A CA 1
ATOM 814 C C . LYS A 1 101 ? 9.201 6.682 9.376 1.00 74.69 101 LYS A C 1
ATOM 816 O O . LYS A 1 101 ? 9.411 5.618 8.791 1.00 74.69 101 LYS A O 1
ATOM 821 N N . PRO A 1 102 ? 9.966 7.767 9.169 1.00 57.91 102 PRO A N 1
ATOM 822 C CA . PRO A 1 102 ? 11.164 7.720 8.345 1.00 57.91 102 PRO A CA 1
ATOM 823 C C . PRO A 1 102 ? 12.199 6.779 8.979 1.00 57.91 102 PRO A C 1
ATOM 825 O O . PRO A 1 102 ? 12.523 6.924 10.154 1.00 57.91 102 PRO A O 1
ATOM 828 N N . GLY A 1 103 ? 12.719 5.820 8.210 1.00 55.78 103 GLY A N 1
ATOM 829 C CA . GLY A 1 103 ? 13.807 4.929 8.639 1.00 55.78 103 GLY A CA 1
ATOM 830 C C . GLY A 1 103 ? 13.385 3.598 9.275 1.00 55.78 103 GLY A C 1
ATOM 831 O O . GLY A 1 103 ? 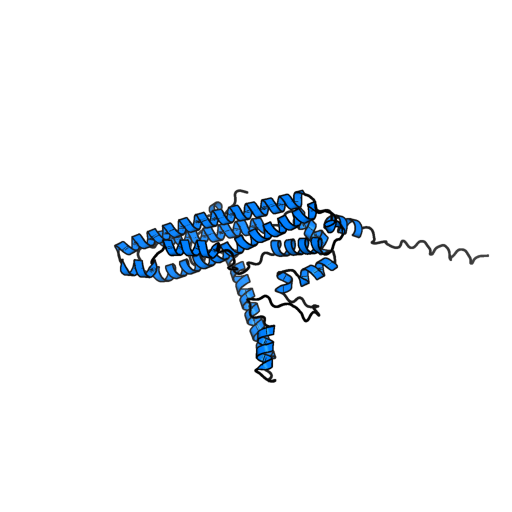14.205 2.686 9.317 1.00 55.78 103 GLY A O 1
ATOM 832 N N . GLU A 1 104 ? 12.126 3.429 9.693 1.00 61.41 104 GLU A N 1
ATOM 833 C CA . GLU A 1 104 ? 11.599 2.123 10.118 1.00 61.41 104 GLU A CA 1
ATOM 834 C C . GLU A 1 104 ? 11.091 1.375 8.873 1.00 61.41 104 GLU A C 1
ATOM 836 O O . GLU A 1 104 ? 10.087 1.751 8.263 1.00 61.41 104 GLU A O 1
ATOM 841 N N . GLN A 1 105 ? 11.832 0.356 8.422 1.00 68.56 105 GLN A N 1
ATOM 842 C CA . GLN A 1 105 ? 11.449 -0.414 7.237 1.00 68.56 105 GLN A CA 1
ATOM 843 C C . GLN A 1 105 ? 10.266 -1.324 7.564 1.00 68.56 105 GLN A C 1
ATOM 845 O O . GLN A 1 105 ? 10.417 -2.395 8.148 1.00 68.56 105 GLN A O 1
ATOM 850 N N . LEU A 1 106 ? 9.074 -0.895 7.148 1.00 80.62 106 LEU A N 1
ATOM 851 C CA . LEU A 1 106 ? 7.915 -1.777 7.091 1.00 80.62 106 LEU A CA 1
ATOM 852 C C . LEU A 1 106 ? 8.219 -2.977 6.179 1.00 80.62 106 LEU A C 1
ATOM 854 O O . LEU A 1 106 ? 8.868 -2.785 5.142 1.00 80.62 106 LEU A O 1
ATOM 858 N N . PRO A 1 107 ? 7.714 -4.184 6.509 1.00 78.06 107 PRO A N 1
ATOM 859 C CA . PRO A 1 107 ? 7.885 -5.360 5.668 1.00 78.06 107 PRO A CA 1
ATOM 860 C C . PRO A 1 107 ? 7.501 -5.070 4.218 1.00 78.06 107 PRO A C 1
ATOM 862 O O . PRO A 1 107 ? 6.439 -4.504 3.945 1.00 78.06 107 PRO A O 1
ATOM 865 N N . GLN A 1 108 ? 8.379 -5.449 3.292 1.00 79.69 108 GLN A N 1
ATOM 866 C CA . GLN A 1 108 ? 8.155 -5.225 1.872 1.00 79.69 108 GLN A CA 1
ATOM 867 C C . GLN A 1 108 ? 7.010 -6.103 1.360 1.00 79.69 108 GLN A C 1
ATOM 869 O O . GLN A 1 108 ? 6.992 -7.317 1.559 1.00 79.69 108 GLN A O 1
ATOM 874 N N . VAL A 1 109 ? 6.043 -5.469 0.700 1.00 84.69 109 VAL A N 1
ATOM 875 C CA . VAL A 1 109 ? 4.934 -6.138 0.022 1.00 84.69 109 VAL A CA 1
ATOM 876 C C . VAL A 1 109 ? 5.330 -6.381 -1.425 1.00 84.69 109 VAL A C 1
ATOM 878 O O . VAL A 1 109 ? 5.495 -5.430 -2.186 1.00 84.69 109 VAL A O 1
ATOM 881 N N . TYR A 1 110 ? 5.445 -7.644 -1.821 1.00 87.06 110 TYR A N 1
ATOM 882 C CA . TYR A 1 110 ? 5.774 -7.991 -3.199 1.00 87.06 110 TYR A CA 1
ATOM 883 C C . TYR A 1 110 ? 4.733 -7.440 -4.193 1.00 87.06 110 TYR A C 1
ATOM 885 O O . TYR A 1 110 ? 3.529 -7.640 -4.015 1.00 87.06 110 TYR A O 1
ATOM 893 N N . SER A 1 111 ? 5.202 -6.795 -5.266 1.00 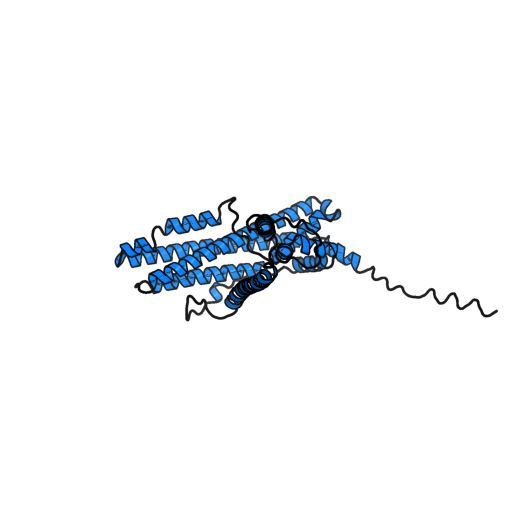87.00 111 SER A N 1
ATOM 894 C CA . SER A 1 111 ? 4.402 -6.452 -6.451 1.00 87.00 111 SER A CA 1
ATOM 895 C C . SER A 1 111 ? 5.166 -6.854 -7.708 1.00 87.00 111 SER A C 1
ATOM 897 O O . SER A 1 111 ? 6.249 -6.336 -7.989 1.00 87.00 111 SER A O 1
ATOM 899 N N . GLY A 1 112 ? 4.569 -7.750 -8.499 1.00 89.81 112 GLY A N 1
ATOM 900 C CA . GLY A 1 112 ? 5.190 -8.269 -9.717 1.00 89.81 112 GLY A CA 1
ATOM 901 C C . GLY A 1 112 ? 5.444 -7.195 -10.773 1.00 89.81 112 GLY A C 1
ATOM 902 O O . GLY A 1 112 ? 6.469 -7.241 -11.455 1.00 89.81 112 GLY A O 1
ATOM 903 N N . ARG A 1 113 ? 4.565 -6.186 -10.880 1.00 90.31 113 ARG A N 1
ATOM 904 C CA . ARG A 1 113 ? 4.771 -5.051 -11.790 1.00 90.31 113 ARG A CA 1
ATOM 905 C C . ARG A 1 113 ? 5.964 -4.203 -11.355 1.00 90.31 113 ARG A C 1
ATOM 907 O O . ARG A 1 113 ? 6.795 -3.867 -12.198 1.00 90.31 113 ARG A O 1
ATOM 914 N N . ILE A 1 114 ? 6.048 -3.853 -10.067 1.00 91.31 114 ILE A N 1
ATOM 915 C CA . ILE A 1 114 ? 7.147 -3.034 -9.533 1.00 91.31 114 ILE A CA 1
ATOM 916 C C . ILE A 1 114 ? 8.477 -3.756 -9.717 1.00 91.31 114 ILE A C 1
ATOM 918 O O . ILE A 1 114 ? 9.422 -3.143 -10.206 1.00 91.31 114 ILE A O 1
ATOM 922 N N . ASP A 1 115 ? 8.531 -5.040 -9.368 1.00 91.00 115 ASP A N 1
ATOM 923 C CA . ASP A 1 115 ? 9.708 -5.888 -9.541 1.00 91.00 115 ASP A CA 1
ATOM 924 C C . ASP A 1 115 ? 10.148 -5.923 -11.015 1.00 91.00 115 ASP A C 1
ATOM 926 O O . ASP A 1 115 ? 11.223 -5.436 -11.369 1.00 91.00 115 ASP A O 1
ATOM 930 N N . SER A 1 116 ? 9.242 -6.338 -11.908 1.00 92.56 116 SER A N 1
ATOM 931 C CA . SER A 1 116 ? 9.485 -6.409 -13.357 1.00 92.56 116 SER A CA 1
ATOM 932 C C . SER A 1 116 ? 10.011 -5.101 -13.940 1.00 92.56 116 SER A C 1
ATOM 934 O O . SER A 1 116 ? 11.013 -5.088 -14.662 1.00 92.56 116 SER A O 1
ATOM 936 N N . MET A 1 117 ? 9.367 -3.982 -13.613 1.00 93.06 117 MET A N 1
ATOM 937 C CA . MET A 1 117 ? 9.732 -2.683 -14.167 1.00 93.06 117 MET A CA 1
ATOM 938 C C . MET A 1 117 ? 11.008 -2.113 -13.545 1.00 93.06 117 MET A C 1
ATOM 940 O O . MET A 1 117 ? 11.836 -1.585 -14.286 1.00 93.06 117 MET A O 1
ATOM 944 N N . LYS A 1 118 ? 11.226 -2.240 -12.228 1.00 91.81 118 LYS A N 1
ATOM 945 C CA . LYS A 1 118 ? 12.482 -1.804 -11.590 1.00 91.81 118 LYS A CA 1
ATOM 946 C C . LYS A 1 118 ? 13.671 -2.582 -12.138 1.00 91.81 118 LYS A C 1
ATOM 948 O O . LYS A 1 118 ? 14.677 -1.968 -12.486 1.00 91.81 118 LYS A O 1
ATOM 953 N N . THR A 1 119 ? 13.556 -3.902 -12.266 1.00 90.94 119 THR A N 1
ATOM 954 C CA . THR A 1 119 ? 14.631 -4.741 -12.807 1.00 90.94 119 THR A CA 1
ATOM 955 C C . THR A 1 119 ? 14.894 -4.434 -14.277 1.00 90.94 119 THR A C 1
ATOM 957 O O . THR A 1 119 ? 16.051 -4.354 -14.682 1.00 90.94 119 THR A O 1
ATOM 960 N N . THR A 1 120 ? 13.846 -4.175 -15.066 1.00 90.69 120 THR A N 1
ATOM 961 C CA . THR A 1 120 ? 13.981 -3.729 -16.464 1.00 90.69 120 THR A CA 1
ATOM 962 C C . THR A 1 120 ? 14.709 -2.396 -16.561 1.00 90.69 120 THR A C 1
ATOM 964 O O . THR A 1 120 ? 15.706 -2.291 -17.269 1.00 90.69 120 THR A O 1
ATOM 967 N N . LEU A 1 121 ? 14.278 -1.386 -15.807 1.00 88.50 121 LEU A N 1
ATOM 968 C CA . LEU A 1 121 ? 14.922 -0.072 -15.805 1.00 88.50 121 LEU A CA 1
ATOM 969 C C . LEU A 1 121 ? 16.368 -0.143 -15.297 1.00 88.50 121 LEU A C 1
ATOM 971 O O . LEU A 1 121 ? 17.241 0.504 -15.868 1.00 88.50 121 LEU A O 1
ATOM 975 N N . GLY A 1 122 ? 16.641 -0.967 -14.283 1.00 88.19 122 GLY A N 1
ATOM 976 C CA . GLY A 1 122 ? 17.994 -1.219 -13.788 1.00 88.19 122 GLY A CA 1
ATOM 977 C C . GLY A 1 122 ? 18.891 -1.888 -14.832 1.00 88.19 122 GLY A C 1
ATOM 978 O O . GLY A 1 122 ? 20.029 -1.464 -15.025 1.00 88.19 122 GLY A O 1
ATOM 979 N N . PHE A 1 123 ? 18.373 -2.884 -15.559 1.00 87.69 123 PHE A N 1
ATOM 980 C CA . PHE A 1 123 ? 19.096 -3.528 -16.656 1.00 87.69 123 PHE A CA 1
ATOM 981 C C . PHE A 1 123 ? 19.466 -2.524 -17.751 1.00 87.69 123 PHE A C 1
ATOM 983 O O . PHE A 1 123 ? 20.627 -2.464 -18.160 1.00 87.69 123 PHE A O 1
ATOM 990 N N . LEU A 1 124 ? 18.487 -1.724 -18.185 1.00 82.62 124 LEU A N 1
ATOM 991 C CA . LEU A 1 124 ? 18.649 -0.718 -19.232 1.00 82.62 124 LEU A CA 1
ATOM 992 C C . LEU A 1 124 ? 19.624 0.394 -18.814 1.00 82.62 124 LEU A C 1
ATOM 994 O O . LEU A 1 124 ? 20.442 0.824 -19.625 1.00 82.62 124 LEU A O 1
ATOM 998 N N . ASN A 1 125 ? 19.584 0.816 -17.547 1.00 78.62 125 ASN A N 1
ATOM 999 C CA . ASN A 1 125 ? 20.474 1.842 -17.005 1.00 78.62 125 ASN A CA 1
ATOM 1000 C C . ASN A 1 125 ? 21.929 1.364 -16.865 1.00 78.62 125 ASN A C 1
ATOM 1002 O O . ASN A 1 125 ? 22.848 2.135 -17.122 1.00 78.62 125 ASN A O 1
ATOM 1006 N N . ASN A 1 126 ? 22.146 0.107 -16.464 1.00 70.88 126 ASN A N 1
ATOM 1007 C CA . ASN A 1 126 ? 23.484 -0.394 -16.129 1.00 70.88 126 ASN A CA 1
ATOM 1008 C C . ASN A 1 126 ? 24.241 -0.999 -17.322 1.00 70.88 126 ASN A C 1
ATOM 1010 O O . ASN A 1 126 ? 25.467 -0.991 -17.319 1.00 70.88 126 ASN A O 1
ATOM 1014 N N . ASN A 1 127 ? 23.543 -1.545 -18.326 1.00 63.84 127 ASN A N 1
ATOM 1015 C CA . ASN A 1 127 ? 24.178 -2.348 -19.382 1.00 63.84 127 ASN A CA 1
ATOM 1016 C C . ASN A 1 127 ? 24.208 -1.688 -20.764 1.00 63.84 127 ASN A C 1
ATOM 1018 O O . ASN A 1 127 ? 24.767 -2.279 -21.688 1.00 63.84 127 ASN A O 1
ATOM 1022 N N . ASN A 1 128 ? 23.635 -0.491 -20.943 1.00 61.09 128 ASN A N 1
ATOM 1023 C CA . ASN A 1 128 ? 23.622 0.151 -22.254 1.00 61.09 128 ASN A CA 1
ATOM 1024 C C . ASN A 1 128 ? 24.363 1.496 -22.289 1.00 61.09 128 ASN A C 1
ATOM 1026 O O . ASN A 1 128 ? 23.904 2.496 -21.734 1.00 61.09 128 ASN A O 1
ATOM 1030 N N . LYS A 1 129 ? 25.459 1.522 -23.064 1.00 56.09 129 LYS A N 1
ATOM 1031 C CA . LYS A 1 129 ? 26.221 2.730 -23.411 1.00 56.09 129 LYS A CA 1
ATOM 1032 C C . LYS A 1 129 ? 25.353 3.823 -24.066 1.00 56.09 129 LYS A C 1
ATOM 1034 O O . LYS A 1 129 ? 25.638 5.001 -23.890 1.00 56.09 129 LYS A O 1
ATOM 1039 N N . VAL A 1 130 ? 24.278 3.448 -24.763 1.00 53.78 130 VAL A N 1
ATOM 1040 C CA . VAL A 1 130 ? 23.348 4.351 -25.469 1.00 53.78 130 VAL A CA 1
ATOM 1041 C C . VAL A 1 130 ? 22.474 5.149 -24.497 1.00 53.78 130 VAL A C 1
ATOM 1043 O O . VAL A 1 130 ? 22.348 6.361 -24.636 1.00 53.78 130 VAL A O 1
ATOM 1046 N N . LEU A 1 131 ? 21.914 4.510 -23.463 1.00 59.88 131 LEU A N 1
ATOM 1047 C CA . LEU A 1 131 ? 21.144 5.227 -22.436 1.00 59.88 131 LEU A CA 1
ATOM 1048 C C . LEU A 1 131 ? 22.062 6.035 -21.515 1.00 59.88 131 LEU A C 1
ATOM 1050 O O . LEU A 1 131 ? 21.672 7.105 -21.052 1.00 59.88 131 LEU A O 1
ATOM 1054 N N . SER A 1 132 ? 23.304 5.579 -21.310 1.00 58.16 132 SER A N 1
ATOM 1055 C CA . SER A 1 132 ? 24.284 6.332 -20.527 1.00 58.16 132 SER A CA 1
ATOM 1056 C C . SER A 1 132 ? 24.807 7.607 -21.199 1.00 58.16 132 SER A C 1
ATOM 1058 O O . SER A 1 132 ? 25.447 8.415 -20.535 1.00 58.16 132 SER A O 1
ATOM 1060 N N . GLN A 1 133 ? 24.538 7.802 -22.495 1.00 63.88 133 GLN A N 1
ATOM 1061 C CA . GLN A 1 133 ? 24.951 8.995 -23.243 1.00 63.88 133 GLN A CA 1
ATOM 1062 C C . GLN A 1 133 ? 23.963 10.165 -23.117 1.00 63.88 133 GLN A C 1
ATOM 1064 O O . GLN A 1 133 ? 24.338 11.302 -23.390 1.00 63.88 133 GLN A O 1
ATOM 1069 N N . SER A 1 134 ? 22.721 9.919 -22.683 1.00 77.06 134 SER A N 1
ATOM 1070 C CA . SER A 1 134 ? 21.708 10.965 -22.510 1.00 77.06 134 SER A CA 1
ATOM 1071 C C . SER A 1 134 ? 21.407 11.205 -21.034 1.00 77.06 134 SER A C 1
ATOM 1073 O O . SER A 1 134 ? 20.634 10.479 -20.403 1.00 77.06 134 SER A O 1
ATOM 1075 N N . THR A 1 135 ? 21.966 12.288 -20.493 1.00 80.31 135 THR A N 1
ATOM 1076 C CA . THR A 1 135 ? 21.699 12.759 -19.122 1.00 80.31 135 THR A CA 1
ATOM 1077 C C . THR A 1 135 ? 20.206 13.009 -18.875 1.00 80.31 135 THR A C 1
ATOM 1079 O O . THR A 1 135 ? 19.697 12.765 -17.779 1.00 80.31 135 THR A O 1
ATOM 1082 N N . ALA A 1 136 ? 19.469 13.428 -19.909 1.00 84.56 136 ALA A N 1
ATOM 1083 C CA . ALA A 1 136 ? 18.026 13.642 -19.850 1.00 84.56 136 ALA A CA 1
ATOM 1084 C C . ALA A 1 136 ? 17.229 12.337 -19.690 1.00 84.56 136 ALA A C 1
ATOM 1086 O O . ALA A 1 136 ? 16.218 12.323 -18.992 1.00 84.56 136 ALA A O 1
ATOM 1087 N N . ILE A 1 137 ? 17.655 11.231 -20.308 1.00 82.50 137 ILE A N 1
ATOM 1088 C CA . ILE A 1 137 ? 16.963 9.943 -20.149 1.00 82.50 137 ILE A CA 1
ATOM 1089 C C . ILE A 1 137 ? 17.318 9.311 -18.800 1.00 82.50 137 ILE A C 1
ATOM 1091 O O . ILE A 1 137 ? 16.433 8.801 -18.113 1.00 82.50 137 ILE A O 1
ATOM 1095 N N . GLN A 1 138 ? 18.580 9.409 -18.371 1.00 82.44 138 GLN A N 1
ATOM 1096 C CA . GLN A 1 138 ? 19.011 8.934 -17.052 1.00 82.44 138 GLN A CA 1
ATOM 1097 C C . GLN A 1 138 ? 18.209 9.577 -15.914 1.00 82.44 138 GLN A C 1
ATOM 1099 O O . GLN A 1 138 ? 17.734 8.873 -15.020 1.00 82.44 138 GLN A O 1
ATOM 1104 N N . SER A 1 139 ? 18.003 10.897 -15.958 1.00 85.88 139 SER A N 1
ATOM 1105 C CA . SER A 1 139 ? 17.219 11.598 -14.936 1.00 85.88 139 SER A CA 1
ATOM 1106 C C . SER A 1 139 ? 15.756 11.140 -14.914 1.00 85.88 139 SER A C 1
ATOM 1108 O O . SER A 1 139 ? 15.198 10.923 -13.837 1.00 85.88 139 SER A O 1
ATOM 1110 N N . LYS A 1 140 ? 15.147 10.888 -16.082 1.00 89.00 140 LYS A N 1
ATOM 1111 C CA . LYS A 1 140 ? 13.787 10.331 -16.182 1.00 89.00 140 LYS A CA 1
ATOM 1112 C C . LYS A 1 140 ? 13.698 8.906 -15.622 1.00 89.00 140 LYS A C 1
ATOM 1114 O O . LYS A 1 140 ? 12.743 8.595 -14.910 1.00 89.00 140 LYS A O 1
ATOM 1119 N N . VAL A 1 141 ? 14.692 8.051 -15.882 1.00 87.81 141 VAL A N 1
ATOM 1120 C CA . VAL A 1 141 ? 14.765 6.691 -15.310 1.00 87.81 141 VAL A CA 1
ATOM 1121 C C . VAL A 1 141 ? 14.871 6.745 -13.785 1.00 87.81 141 VAL A C 1
ATOM 1123 O O . VAL A 1 141 ? 14.112 6.065 -13.095 1.00 87.81 141 VAL A O 1
ATOM 1126 N N . GLN A 1 142 ? 15.753 7.589 -13.243 1.00 87.50 142 GLN A N 1
ATOM 1127 C CA . GLN A 1 142 ? 15.872 7.789 -11.794 1.00 87.50 142 GLN A CA 1
ATOM 1128 C C . GLN A 1 142 ? 14.569 8.325 -11.182 1.00 87.50 142 GLN A C 1
ATOM 1130 O O . GLN A 1 142 ? 14.164 7.880 -10.106 1.00 87.50 142 GLN A O 1
ATOM 1135 N N . GLY A 1 143 ? 13.879 9.225 -11.890 1.00 90.25 143 GLY A N 1
ATOM 1136 C CA . GLY A 1 143 ? 12.547 9.708 -11.529 1.00 90.25 143 GLY A CA 1
ATOM 1137 C C . GLY A 1 143 ? 11.536 8.570 -11.373 1.00 90.25 143 GLY A C 1
ATOM 1138 O O . GLY A 1 143 ? 10.919 8.447 -10.315 1.00 90.25 143 GLY A O 1
ATOM 1139 N N . ILE A 1 144 ? 11.437 7.674 -12.364 1.00 91.50 144 ILE A N 1
ATOM 1140 C CA . ILE A 1 144 ? 10.564 6.493 -12.264 1.00 91.50 144 ILE A CA 1
ATOM 1141 C C . ILE A 1 144 ? 10.966 5.595 -11.087 1.00 91.50 144 ILE A C 1
ATOM 1143 O O . ILE A 1 144 ? 10.102 5.139 -10.339 1.00 91.50 144 ILE A O 1
ATOM 1147 N N . LEU A 1 145 ? 12.261 5.307 -10.911 1.00 90.56 145 LEU A N 1
ATOM 1148 C CA . LEU A 1 145 ? 12.722 4.445 -9.817 1.00 90.56 145 LEU A CA 1
ATOM 1149 C C . LEU A 1 145 ? 12.316 5.015 -8.450 1.00 90.56 145 LEU A C 1
ATOM 1151 O O . LEU A 1 145 ? 11.868 4.266 -7.576 1.00 90.56 145 LEU A O 1
ATOM 1155 N N . LYS A 1 146 ? 12.394 6.342 -8.287 1.00 91.12 146 LYS A N 1
ATOM 1156 C CA . LYS A 1 146 ? 11.901 7.052 -7.101 1.00 91.12 146 LYS A CA 1
ATOM 1157 C C . LYS A 1 146 ? 10.386 6.923 -6.952 1.00 91.12 146 LYS A C 1
ATOM 1159 O O . LYS A 1 146 ? 9.915 6.656 -5.846 1.00 91.12 146 LYS A O 1
ATOM 1164 N N . ASP A 1 147 ? 9.624 7.079 -8.029 1.00 93.38 147 ASP A N 1
ATOM 1165 C CA . ASP A 1 147 ? 8.166 6.945 -7.988 1.00 93.38 147 ASP A CA 1
ATOM 1166 C C . ASP A 1 147 ? 7.731 5.529 -7.610 1.00 93.38 147 ASP A C 1
ATOM 1168 O O . ASP A 1 147 ? 6.891 5.374 -6.723 1.00 93.38 147 ASP A O 1
ATOM 1172 N N . TYR A 1 148 ? 8.374 4.493 -8.151 1.00 92.31 148 TYR A N 1
ATOM 1173 C CA . TYR A 1 148 ? 8.140 3.124 -7.697 1.00 92.31 148 TYR A CA 1
ATOM 1174 C C . TYR A 1 148 ? 8.586 2.883 -6.252 1.00 92.31 148 TYR A C 1
ATOM 1176 O O . TYR A 1 148 ? 7.974 2.079 -5.553 1.00 92.31 148 TYR A O 1
ATOM 1184 N N . GLY A 1 149 ? 9.632 3.561 -5.774 1.00 90.19 149 GLY A N 1
ATOM 1185 C CA . GLY A 1 149 ? 10.006 3.551 -4.358 1.00 90.19 149 GLY A CA 1
ATOM 1186 C C . GLY A 1 149 ? 8.887 4.090 -3.462 1.00 90.19 149 GLY A C 1
ATOM 1187 O O . GLY A 1 149 ? 8.522 3.460 -2.471 1.00 90.19 149 GLY A O 1
ATOM 1188 N N . LYS A 1 150 ? 8.275 5.212 -3.848 1.00 91.12 150 LYS A N 1
ATOM 1189 C CA . LYS A 1 150 ? 7.129 5.785 -3.130 1.00 91.12 150 LYS A CA 1
ATOM 1190 C C . LYS A 1 150 ? 5.880 4.892 -3.212 1.00 91.12 150 LYS A C 1
ATOM 1192 O O . LYS A 1 150 ? 5.191 4.728 -2.209 1.00 91.12 150 LYS A O 1
ATOM 1197 N N . VAL A 1 151 ? 5.596 4.281 -4.369 1.00 92.69 151 VAL A N 1
ATOM 1198 C CA . VAL A 1 151 ? 4.493 3.309 -4.504 1.00 92.69 151 VAL A CA 1
ATOM 1199 C C . VAL A 1 151 ? 4.719 2.124 -3.567 1.00 92.69 151 VAL A C 1
ATOM 1201 O O . VAL A 1 151 ? 3.809 1.756 -2.828 1.00 92.69 151 VAL A O 1
ATOM 1204 N N . GLN A 1 152 ? 5.933 1.564 -3.557 1.00 90.12 152 GLN A N 1
ATOM 1205 C CA . GLN A 1 152 ? 6.304 0.465 -2.667 1.00 90.12 152 GLN A CA 1
ATOM 1206 C C . GLN A 1 152 ? 6.098 0.843 -1.198 1.00 90.12 152 GLN A C 1
ATOM 1208 O O . GLN A 1 152 ? 5.526 0.070 -0.435 1.00 90.12 152 GLN A O 1
ATOM 1213 N N . SER A 1 153 ? 6.511 2.051 -0.809 1.00 89.69 153 SER A N 1
ATOM 1214 C CA . SER A 1 153 ? 6.264 2.570 0.536 1.00 89.69 153 SER A CA 1
ATOM 1215 C C . SER A 1 153 ? 4.764 2.618 0.849 1.00 89.69 153 SER A C 1
ATOM 1217 O O . SER A 1 153 ? 4.346 2.060 1.859 1.00 89.69 153 SER A O 1
ATOM 1219 N N . GLY A 1 154 ? 3.934 3.166 -0.045 1.00 90.38 154 GLY A N 1
ATOM 1220 C CA . GLY A 1 154 ? 2.476 3.188 0.126 1.00 90.38 154 GLY A CA 1
ATOM 1221 C C . GLY A 1 154 ? 1.845 1.791 0.245 1.00 90.38 154 GLY A C 1
ATOM 1222 O O . GLY A 1 154 ? 0.949 1.579 1.066 1.00 90.38 154 GLY A O 1
ATOM 1223 N N . LEU A 1 155 ? 2.335 0.809 -0.518 1.00 89.50 155 LEU A N 1
ATOM 1224 C CA . LEU A 1 155 ? 1.908 -0.590 -0.393 1.00 89.50 155 LEU A CA 1
ATOM 1225 C C . LEU A 1 155 ? 2.239 -1.158 0.989 1.00 89.50 155 LEU A C 1
ATOM 1227 O O . LEU A 1 155 ? 1.348 -1.693 1.649 1.00 89.50 155 LEU A O 1
ATOM 1231 N N . ASN A 1 156 ? 3.478 -0.984 1.450 1.00 88.31 156 ASN A N 1
ATOM 1232 C CA . ASN A 1 156 ? 3.916 -1.468 2.760 1.00 88.31 156 ASN A CA 1
ATOM 1233 C C . ASN A 1 156 ? 3.114 -0.808 3.895 1.00 88.31 156 ASN A C 1
ATOM 1235 O O . ASN A 1 156 ? 2.674 -1.484 4.822 1.00 88.31 156 ASN A O 1
ATOM 1239 N N . GLN A 1 157 ? 2.867 0.503 3.794 1.00 91.31 157 GLN A N 1
ATOM 1240 C CA . GLN A 1 157 ? 2.055 1.257 4.752 1.00 91.31 157 GLN A CA 1
ATOM 1241 C C . GLN A 1 157 ? 0.634 0.717 4.857 1.00 91.31 157 GLN A C 1
ATOM 1243 O O . GLN A 1 157 ? 0.119 0.518 5.957 1.00 91.31 157 GLN A O 1
ATOM 1248 N N . THR A 1 158 ? -0.011 0.474 3.718 1.00 90.38 158 THR A N 1
ATOM 1249 C CA . THR A 1 158 ? -1.388 -0.027 3.726 1.00 90.38 158 THR A CA 1
ATOM 1250 C C . THR A 1 158 ? -1.510 -1.463 4.175 1.00 90.38 158 THR A C 1
ATOM 1252 O O . THR A 1 158 ? -2.448 -1.764 4.902 1.00 90.38 158 THR A O 1
ATOM 1255 N N . ASP A 1 159 ? -0.564 -2.331 3.825 1.00 88.06 159 ASP A N 1
ATOM 1256 C CA . ASP A 1 159 ? -0.542 -3.700 4.341 1.00 88.06 159 ASP A CA 1
ATOM 1257 C C . ASP A 1 159 ? -0.336 -3.726 5.863 1.00 88.06 159 ASP A C 1
ATOM 1259 O O . ASP A 1 159 ? -1.041 -4.444 6.573 1.00 88.06 159 ASP A O 1
ATOM 1263 N N . PHE A 1 160 ? 0.559 -2.880 6.385 1.00 90.75 160 PHE A N 1
ATOM 1264 C CA . PHE A 1 160 ? 0.741 -2.715 7.826 1.00 90.75 160 PHE A CA 1
ATOM 1265 C C . PHE A 1 160 ? -0.554 -2.257 8.514 1.00 90.75 160 PHE A C 1
ATOM 1267 O O . PHE A 1 160 ? -1.002 -2.890 9.469 1.00 90.75 160 PHE A O 1
ATOM 1274 N N . ILE A 1 161 ? -1.199 -1.202 8.005 1.00 92.44 161 ILE A N 1
ATOM 1275 C CA . ILE A 1 161 ? -2.451 -0.685 8.578 1.00 92.44 161 ILE A CA 1
ATOM 1276 C C . ILE A 1 161 ? -3.577 -1.718 8.475 1.00 92.44 161 ILE A C 1
ATOM 1278 O O . ILE A 1 161 ? -4.299 -1.922 9.446 1.00 92.44 161 ILE A O 1
ATOM 1282 N N . GLU A 1 162 ? -3.725 -2.403 7.340 1.00 89.62 162 GLU A N 1
ATOM 1283 C CA . GLU A 1 162 ? -4.733 -3.452 7.156 1.00 89.62 162 GLU A CA 1
ATOM 1284 C C . GLU A 1 162 ? -4.566 -4.577 8.186 1.00 89.62 162 GLU A C 1
ATOM 1286 O O . GLU A 1 162 ? -5.549 -4.988 8.808 1.00 89.62 162 GLU A O 1
ATOM 1291 N N . LYS A 1 163 ? -3.328 -5.033 8.429 1.00 88.69 163 LYS A N 1
ATOM 1292 C CA . LYS A 1 163 ? -3.026 -6.036 9.463 1.00 88.69 163 LYS A CA 1
ATOM 1293 C C . LYS A 1 163 ? -3.425 -5.551 10.856 1.00 88.69 163 LYS A C 1
ATOM 1295 O O . LYS A 1 163 ? -4.154 -6.258 11.546 1.00 88.69 163 LYS A O 1
ATOM 1300 N N . GLN A 1 164 ? -3.032 -4.334 11.231 1.00 93.00 164 GLN A N 1
ATOM 1301 C CA . GLN A 1 164 ? -3.355 -3.753 12.540 1.00 93.00 164 GLN A CA 1
ATOM 1302 C C . GLN A 1 164 ? -4.868 -3.569 12.746 1.00 93.00 164 GLN A C 1
ATOM 1304 O O . GLN A 1 164 ? -5.398 -3.826 13.828 1.00 93.00 164 GLN A O 1
ATOM 1309 N N . LEU A 1 165 ? -5.595 -3.166 11.701 1.00 92.94 165 LEU A N 1
ATOM 1310 C CA . LEU A 1 165 ? -7.051 -3.037 11.754 1.00 92.94 165 LEU A CA 1
ATOM 1311 C C . LEU A 1 165 ? -7.750 -4.395 11.858 1.00 92.94 165 LEU A C 1
ATOM 1313 O O . LEU A 1 165 ? -8.737 -4.506 12.587 1.00 92.94 165 LEU A O 1
ATOM 1317 N N . ARG A 1 166 ? -7.239 -5.427 11.176 1.00 90.44 166 ARG A N 1
ATOM 1318 C CA . ARG A 1 166 ? -7.755 -6.796 11.294 1.00 90.44 166 ARG A CA 1
ATOM 1319 C C . ARG A 1 166 ? -7.537 -7.352 12.700 1.00 90.44 166 ARG A C 1
ATOM 1321 O O . ARG A 1 166 ? -8.495 -7.820 13.304 1.00 90.44 166 ARG A O 1
ATOM 1328 N N . GLU A 1 167 ? -6.331 -7.223 13.248 1.00 90.69 167 GLU A N 1
ATOM 1329 C CA . GLU A 1 167 ? -6.021 -7.625 14.629 1.00 90.69 167 GLU A CA 1
ATOM 1330 C C . GLU A 1 167 ? -6.941 -6.910 15.629 1.00 90.69 167 GLU A C 1
ATOM 1332 O O . GLU A 1 167 ? -7.506 -7.528 16.536 1.00 90.69 167 GLU A O 1
ATOM 1337 N N . ARG A 1 168 ? -7.182 -5.605 15.429 1.00 95.19 168 ARG A N 1
ATOM 1338 C CA . ARG A 1 168 ? -8.118 -4.853 16.271 1.00 95.19 168 ARG A CA 1
ATOM 1339 C C . ARG A 1 168 ? -9.553 -5.352 16.122 1.00 95.19 168 ARG A C 1
ATOM 1341 O O . ARG A 1 168 ? -10.264 -5.443 17.122 1.00 95.19 168 ARG A O 1
ATOM 1348 N N . GLN A 1 169 ? -9.983 -5.677 14.907 1.00 93.25 169 GLN A N 1
ATOM 1349 C CA . GLN A 1 169 ? -11.303 -6.244 14.654 1.00 93.25 169 GLN A CA 1
ATOM 1350 C C . GLN A 1 169 ? -11.482 -7.603 15.338 1.00 93.25 169 GLN A C 1
ATOM 1352 O O . GLN A 1 169 ? -12.531 -7.837 15.935 1.00 93.25 169 GLN A O 1
ATOM 1357 N N . GLU A 1 170 ? -10.489 -8.487 15.272 1.00 90.75 170 GLU A N 1
ATOM 1358 C CA . GLU A 1 170 ? -10.508 -9.802 15.924 1.00 90.75 170 GLU A CA 1
ATOM 1359 C C . GLU A 1 170 ? -10.586 -9.655 17.448 1.00 90.75 170 GLU A C 1
ATOM 1361 O O . GLU A 1 170 ? -11.473 -10.233 18.079 1.00 90.75 170 GLU A O 1
ATOM 1366 N N . TYR A 1 171 ? -9.754 -8.786 18.030 1.00 94.00 171 TYR A N 1
ATOM 1367 C CA . TYR A 1 171 ? -9.795 -8.461 19.457 1.00 94.00 171 TYR A CA 1
ATOM 1368 C C . TYR A 1 171 ? -11.175 -7.949 19.901 1.00 94.00 171 TYR A C 1
ATOM 1370 O O . TYR A 1 171 ? -11.747 -8.434 20.878 1.00 94.00 171 TYR A O 1
ATOM 1378 N N . LEU A 1 172 ? -11.732 -6.977 19.170 1.00 93.44 172 LEU A N 1
ATOM 1379 C CA . LEU A 1 172 ? -13.054 -6.427 19.468 1.00 93.44 172 LEU A CA 1
ATOM 1380 C C . LEU A 1 172 ? -14.152 -7.473 19.249 1.00 93.44 172 LEU A C 1
ATOM 1382 O O . LEU A 1 172 ? -15.112 -7.511 20.006 1.00 93.44 172 LEU A O 1
ATOM 1386 N N . THR A 1 173 ? -13.999 -8.367 18.272 1.00 90.50 173 THR A N 1
ATOM 1387 C CA . THR A 1 173 ? -14.932 -9.484 18.090 1.00 90.50 173 THR A CA 1
ATOM 1388 C C . THR A 1 173 ? -14.962 -10.343 19.340 1.00 90.50 173 THR A C 1
ATOM 1390 O O . THR A 1 173 ? -16.048 -10.569 19.849 1.00 90.50 173 THR A O 1
ATOM 1393 N N . ALA A 1 174 ? -13.808 -10.762 19.863 1.00 90.75 174 ALA A N 1
ATOM 1394 C CA . ALA A 1 174 ? -13.728 -11.620 21.044 1.00 90.75 174 ALA A CA 1
ATOM 1395 C C . ALA A 1 174 ? -14.279 -10.947 22.313 1.00 90.75 174 ALA A C 1
ATOM 1397 O O . ALA A 1 174 ? -15.000 -11.576 23.082 1.00 90.75 174 ALA A O 1
ATOM 1398 N N . LYS A 1 175 ? -13.977 -9.661 22.526 1.00 91.25 175 LYS A N 1
ATOM 1399 C CA . LYS A 1 175 ? -14.372 -8.937 23.745 1.00 91.25 175 LYS A CA 1
ATOM 1400 C C . LYS A 1 175 ? -15.829 -8.467 23.756 1.00 91.25 175 LYS A C 1
ATOM 1402 O O . LYS A 1 175 ? -16.359 -8.205 24.829 1.00 91.25 175 LYS A O 1
ATOM 1407 N N . LEU A 1 176 ? -16.472 -8.334 22.594 1.00 88.81 176 LEU A N 1
ATOM 1408 C CA . LEU A 1 176 ? -17.791 -7.699 22.478 1.00 88.81 176 LEU A CA 1
ATOM 1409 C C . LEU A 1 176 ? -18.940 -8.667 22.150 1.00 88.81 176 LEU A C 1
ATOM 1411 O O . LEU A 1 176 ? -20.065 -8.202 21.978 1.00 88.81 176 LEU A O 1
ATOM 1415 N N . GLN A 1 177 ? -18.698 -9.984 22.059 1.00 78.75 177 GLN A N 1
ATOM 1416 C CA . GLN A 1 177 ? -19.721 -10.961 21.630 1.00 78.75 177 GLN A CA 1
ATOM 1417 C C . GLN A 1 177 ? -20.994 -10.937 22.488 1.00 78.75 177 GLN A C 1
ATOM 1419 O O . GLN A 1 177 ? -22.083 -11.146 21.961 1.00 78.75 177 GLN A O 1
ATOM 1424 N N . SER A 1 178 ? -20.865 -10.660 23.786 1.00 79.62 178 SER A N 1
ATOM 1425 C CA . SER A 1 178 ? -21.959 -10.651 24.765 1.00 79.62 178 SER A CA 1
ATOM 1426 C C . SER A 1 178 ? -22.454 -9.247 25.141 1.00 79.62 178 SER A C 1
ATOM 1428 O O . SER A 1 178 ? -23.313 -9.119 26.011 1.00 79.62 178 SER A O 1
ATOM 1430 N N . LEU A 1 179 ? -21.930 -8.186 24.513 1.00 81.44 179 LEU A N 1
ATOM 1431 C CA . LEU A 1 179 ? -22.184 -6.799 24.920 1.00 81.44 179 LEU A CA 1
ATOM 1432 C C . LEU A 1 179 ? -23.213 -6.089 24.015 1.00 81.44 179 LEU A C 1
ATOM 1434 O O . LEU A 1 179 ? -23.246 -6.324 22.802 1.00 81.44 179 LEU A O 1
ATOM 1438 N N . PRO A 1 180 ? -24.026 -5.154 24.551 1.00 75.31 180 PRO A N 1
ATOM 1439 C CA . PRO A 1 180 ? -25.133 -4.508 23.833 1.00 75.31 180 PRO A CA 1
ATOM 1440 C C . PRO A 1 180 ? -24.688 -3.398 22.850 1.00 75.31 180 PRO A C 1
ATOM 1442 O O . PRO A 1 180 ? -25.301 -2.338 22.767 1.00 75.31 180 PRO A O 1
ATOM 1445 N N . ILE A 1 181 ? -23.627 -3.625 22.067 1.00 79.31 181 ILE A N 1
ATOM 1446 C CA . ILE A 1 181 ? -23.049 -2.658 21.104 1.00 79.31 181 ILE A CA 1
ATOM 1447 C C . ILE A 1 181 ? -23.044 -3.167 19.652 1.00 79.31 181 ILE A C 1
ATOM 1449 O O . ILE A 1 181 ? -22.344 -2.643 18.776 1.00 79.31 181 ILE A O 1
ATOM 1453 N N . GLY A 1 182 ? -23.869 -4.180 19.365 1.00 80.19 182 GLY A N 1
ATOM 1454 C CA . GLY A 1 182 ? -23.863 -4.923 18.102 1.00 80.19 182 GLY A CA 1
ATOM 1455 C C . GLY A 1 182 ? -24.000 -4.065 16.837 1.00 80.19 182 GLY A C 1
ATOM 1456 O O . GLY A 1 182 ? -23.330 -4.339 15.840 1.00 80.19 182 GLY A O 1
ATOM 1457 N N . LYS A 1 183 ? -24.798 -2.985 16.856 1.00 86.75 183 LYS A N 1
ATOM 1458 C CA . LYS A 1 183 ? -24.975 -2.112 15.677 1.00 86.75 183 LYS A CA 1
ATOM 1459 C C . LYS A 1 183 ? -23.709 -1.317 15.351 1.00 86.75 183 LYS A C 1
ATOM 1461 O O . LYS A 1 183 ? -23.259 -1.333 14.206 1.00 86.75 183 LYS A O 1
ATOM 1466 N N . THR A 1 184 ? -23.131 -0.626 16.335 1.00 86.56 184 THR A N 1
ATOM 1467 C CA . THR A 1 184 ? -21.915 0.177 16.129 1.00 86.56 184 THR A CA 1
ATOM 1468 C C . THR A 1 184 ? -20.727 -0.723 15.784 1.00 86.56 184 THR A C 1
ATOM 1470 O O . THR A 1 184 ? -19.960 -0.397 14.877 1.00 86.56 184 THR A O 1
ATOM 1473 N N . PHE A 1 185 ? -20.639 -1.903 16.405 1.00 91.56 185 PHE A N 1
ATOM 1474 C CA . PHE A 1 185 ? -19.619 -2.894 16.078 1.00 91.56 185 PHE A CA 1
ATOM 1475 C C . PHE A 1 185 ? -19.770 -3.465 14.659 1.00 91.56 185 PHE A C 1
ATOM 1477 O O . PHE A 1 185 ? -18.792 -3.582 13.921 1.00 91.56 185 PHE A O 1
ATOM 1484 N N . THR A 1 186 ? -20.998 -3.726 14.207 1.00 90.56 186 THR A N 1
ATOM 1485 C CA . THR A 1 186 ? -21.256 -4.141 12.818 1.00 90.56 186 THR A CA 1
ATOM 1486 C C . THR A 1 186 ? -20.791 -3.081 11.816 1.00 90.56 186 THR A C 1
ATOM 1488 O O . THR A 1 186 ? -20.172 -3.407 10.805 1.00 90.56 186 THR A O 1
ATOM 1491 N N . GLU A 1 187 ? -21.034 -1.798 12.095 1.00 92.12 187 GLU A N 1
ATOM 1492 C CA . GLU A 1 187 ? -20.556 -0.705 11.243 1.00 92.12 187 GLU A CA 1
ATOM 1493 C C . GLU A 1 187 ? -19.026 -0.563 11.247 1.00 92.12 187 GLU A C 1
ATOM 1495 O O . GLU A 1 187 ? -18.456 -0.164 10.226 1.00 92.12 187 GLU A O 1
ATOM 1500 N N . PHE A 1 188 ? -18.356 -0.896 12.354 1.00 94.44 188 PHE A N 1
ATOM 1501 C CA . PHE A 1 188 ? -16.896 -0.976 12.423 1.00 94.44 188 PHE A CA 1
ATOM 1502 C C . PHE A 1 188 ? -16.360 -2.077 11.499 1.00 94.44 188 PHE A C 1
ATOM 1504 O O . PHE A 1 188 ? -15.553 -1.782 10.617 1.00 94.44 188 PHE A O 1
ATOM 1511 N N . LYS A 1 189 ? -16.882 -3.308 11.607 1.00 92.38 189 LYS A N 1
ATOM 1512 C CA . LYS A 1 189 ? -16.474 -4.434 10.743 1.00 92.38 189 LYS A CA 1
ATOM 1513 C C . LYS A 1 189 ? -16.671 -4.121 9.256 1.00 92.38 189 LYS A C 1
ATOM 1515 O O . LYS A 1 189 ? -15.775 -4.333 8.444 1.00 92.38 189 LYS A O 1
ATOM 1520 N N . LYS A 1 190 ? -17.800 -3.495 8.897 1.00 93.06 190 LYS A N 1
ATOM 1521 C CA . LYS A 1 190 ? -18.033 -3.002 7.527 1.00 93.06 190 LYS A CA 1
ATOM 1522 C C . LYS A 1 190 ? -16.962 -2.007 7.083 1.00 93.06 190 LYS A C 1
ATOM 1524 O O . LYS A 1 190 ? -16.527 -2.053 5.938 1.00 93.06 190 LYS A O 1
ATOM 1529 N N . SER A 1 191 ? -16.565 -1.070 7.944 1.00 94.88 191 SER A N 1
ATOM 1530 C CA . SER A 1 191 ? -15.527 -0.091 7.606 1.00 94.88 191 SER A CA 1
ATOM 1531 C C . SER A 1 191 ? -14.169 -0.747 7.358 1.00 94.88 191 SER A C 1
ATOM 1533 O O . SER A 1 191 ? -13.509 -0.352 6.403 1.00 94.88 191 SER A O 1
ATOM 1535 N N . VAL A 1 192 ? -13.773 -1.741 8.160 1.00 94.50 192 VAL A N 1
ATOM 1536 C CA . VAL A 1 192 ? -12.527 -2.500 7.943 1.00 94.50 192 VAL A CA 1
ATOM 1537 C C . VAL A 1 192 ? -12.589 -3.258 6.616 1.00 94.50 192 VAL A C 1
ATOM 1539 O O . VAL A 1 192 ? -11.677 -3.133 5.800 1.00 94.50 192 VAL A O 1
ATOM 1542 N N . TYR A 1 193 ? -13.702 -3.947 6.343 1.00 92.25 193 TYR A N 1
ATOM 1543 C CA . TYR A 1 193 ? -13.919 -4.640 5.072 1.00 92.25 193 TYR A CA 1
ATOM 1544 C C . TYR A 1 193 ? -13.802 -3.696 3.867 1.00 92.25 193 TYR A C 1
ATOM 1546 O O . TYR A 1 193 ? -13.014 -3.933 2.957 1.00 92.25 193 TYR A O 1
ATOM 1554 N N . TYR A 1 194 ? -14.539 -2.579 3.867 1.00 93.25 194 TYR A N 1
ATOM 1555 C CA . TYR A 1 194 ? -14.506 -1.653 2.733 1.00 93.25 194 TYR A CA 1
ATOM 1556 C C . TYR A 1 194 ? -13.161 -0.934 2.583 1.00 93.25 194 TYR A C 1
ATOM 1558 O O . TYR A 1 194 ? -12.823 -0.537 1.471 1.00 93.25 194 TYR A O 1
ATOM 1566 N N . TYR A 1 195 ? -12.404 -0.748 3.668 1.00 94.81 195 TYR A N 1
ATOM 1567 C CA . TYR A 1 195 ? -11.035 -0.248 3.574 1.00 94.81 195 TYR A CA 1
ATOM 1568 C C . TYR A 1 195 ? -10.156 -1.221 2.785 1.00 94.81 195 TYR A C 1
ATOM 1570 O O . TYR A 1 195 ? -9.553 -0.817 1.790 1.00 94.81 195 TYR A O 1
ATOM 1578 N N . LYS A 1 196 ? -10.147 -2.498 3.190 1.00 91.31 196 LYS A N 1
ATOM 1579 C CA . LYS A 1 196 ? -9.417 -3.570 2.505 1.00 91.31 196 LYS A CA 1
ATOM 1580 C C . LYS A 1 196 ? -9.802 -3.646 1.029 1.00 91.31 196 LYS A C 1
ATOM 1582 O O . LYS A 1 196 ? -8.930 -3.608 0.166 1.00 91.31 196 LYS A O 1
ATOM 1587 N N . GLU A 1 197 ? -11.097 -3.692 0.726 1.00 89.38 197 GLU A N 1
ATOM 1588 C CA . GLU A 1 197 ? -11.563 -3.791 -0.660 1.00 89.38 197 GLU A CA 1
ATOM 1589 C C . GLU A 1 197 ? -11.162 -2.579 -1.504 1.00 89.38 197 GLU A C 1
ATOM 1591 O O . GLU A 1 197 ? -10.707 -2.740 -2.633 1.00 89.38 197 GLU A O 1
ATOM 1596 N N . GLN A 1 198 ? -11.260 -1.362 -0.960 1.00 89.81 198 GLN A N 1
ATOM 1597 C CA . GLN A 1 198 ? -10.855 -0.161 -1.688 1.00 89.81 198 GLN A CA 1
ATOM 1598 C C . GLN A 1 198 ? -9.341 -0.130 -1.955 1.00 89.81 198 GLN A C 1
ATOM 1600 O O . GLN A 1 198 ? -8.918 0.252 -3.045 1.00 89.81 198 GLN A O 1
ATOM 1605 N N . VAL A 1 199 ? -8.515 -0.549 -0.992 1.00 90.19 199 VAL A N 1
ATOM 1606 C CA . VAL A 1 199 ? -7.064 -0.677 -1.196 1.00 90.19 199 VAL A CA 1
ATOM 1607 C C . VAL A 1 199 ? -6.755 -1.748 -2.244 1.00 90.19 199 VAL A C 1
ATOM 1609 O O . VAL A 1 199 ? -5.924 -1.513 -3.119 1.00 90.19 199 VAL A O 1
ATOM 1612 N N . ASN A 1 200 ? -7.436 -2.895 -2.199 1.00 88.25 200 ASN A N 1
ATOM 1613 C CA . ASN A 1 200 ? -7.257 -3.973 -3.171 1.00 88.25 200 ASN A CA 1
ATOM 1614 C C . ASN A 1 200 ? -7.649 -3.553 -4.587 1.00 88.25 200 ASN A C 1
ATOM 1616 O O . ASN A 1 200 ? -6.955 -3.910 -5.535 1.00 88.25 200 ASN A O 1
ATOM 1620 N N . GLU A 1 201 ? -8.710 -2.765 -4.741 1.00 87.69 201 GLU A N 1
ATOM 1621 C CA . GLU A 1 201 ? -9.093 -2.215 -6.040 1.00 87.69 201 GLU A CA 1
ATOM 1622 C C . GLU A 1 201 ? -7.996 -1.306 -6.608 1.00 87.69 201 GLU A C 1
ATOM 1624 O O . GLU A 1 201 ? -7.570 -1.473 -7.750 1.00 87.69 2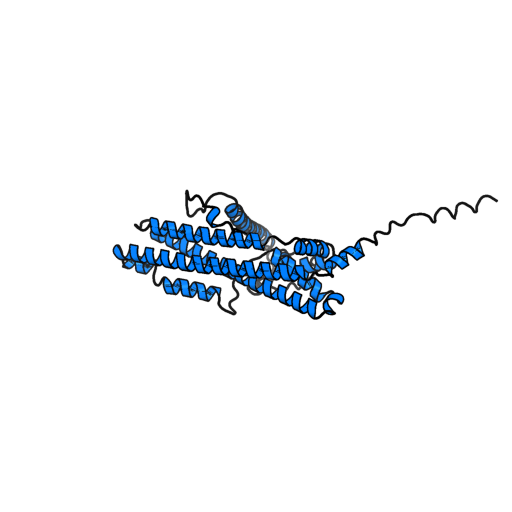01 GLU A O 1
ATOM 1629 N N . TYR A 1 202 ? -7.458 -0.391 -5.796 1.00 91.81 202 TYR A N 1
ATOM 1630 C CA . TYR A 1 202 ? -6.357 0.469 -6.236 1.00 91.81 202 TYR A CA 1
ATOM 1631 C C . TYR A 1 202 ? -5.088 -0.320 -6.559 1.00 91.81 202 TYR A C 1
ATOM 1633 O O . TYR A 1 202 ? -4.411 0.013 -7.532 1.00 91.81 202 TYR A O 1
ATOM 1641 N N . LYS A 1 203 ? -4.785 -1.378 -5.794 1.00 90.56 203 LYS A N 1
ATOM 1642 C CA . LYS A 1 203 ? -3.685 -2.305 -6.094 1.00 90.56 203 LYS A CA 1
ATOM 1643 C C . LYS A 1 203 ? -3.887 -2.970 -7.453 1.00 90.56 203 LYS A C 1
ATOM 1645 O O . LYS A 1 203 ? -2.995 -2.880 -8.281 1.00 90.56 203 LYS A O 1
ATOM 1650 N N . LYS A 1 204 ? -5.072 -3.522 -7.739 1.00 88.38 204 LYS A N 1
ATOM 1651 C CA . LYS A 1 204 ? -5.391 -4.139 -9.042 1.00 88.38 204 LYS A CA 1
ATOM 1652 C C . LYS A 1 204 ? -5.234 -3.158 -10.204 1.00 88.38 204 LYS A C 1
ATOM 1654 O O . LYS A 1 204 ? -4.579 -3.478 -11.191 1.00 88.38 204 LYS A O 1
ATOM 1659 N N . ILE A 1 205 ? -5.788 -1.949 -10.071 1.00 87.62 205 ILE A N 1
ATOM 1660 C CA . ILE A 1 205 ? -5.660 -0.896 -11.089 1.00 87.62 205 ILE A CA 1
ATOM 1661 C C . ILE A 1 205 ? -4.187 -0.543 -11.302 1.00 87.62 205 ILE A C 1
ATOM 1663 O O . ILE A 1 205 ? -3.756 -0.335 -12.439 1.00 87.62 205 ILE A O 1
ATOM 1667 N N . PHE A 1 206 ? -3.404 -0.460 -10.224 1.00 90.12 206 PHE A N 1
ATOM 1668 C CA . PHE A 1 206 ? -1.978 -0.185 -10.309 1.00 90.12 206 PHE A CA 1
ATOM 1669 C C . PHE A 1 206 ? -1.176 -1.362 -10.865 1.00 90.12 206 PHE A C 1
ATOM 1671 O O . PHE A 1 206 ? -0.248 -1.114 -11.617 1.00 90.12 206 PHE A O 1
ATOM 1678 N N . ASP A 1 207 ? -1.499 -2.612 -10.566 1.00 88.44 207 ASP A N 1
ATOM 1679 C CA . ASP A 1 207 ? -0.725 -3.762 -11.039 1.00 88.44 207 ASP A CA 1
ATOM 1680 C C . ASP A 1 207 ? -0.927 -4.027 -12.539 1.00 88.44 207 ASP A C 1
ATOM 1682 O O . ASP A 1 207 ? -0.030 -4.570 -13.180 1.00 88.44 207 ASP A O 1
ATOM 1686 N N . ASP A 1 208 ? -2.032 -3.563 -13.134 1.00 87.81 208 ASP A N 1
ATOM 1687 C CA . ASP A 1 208 ? -2.264 -3.644 -14.582 1.00 87.81 208 ASP A CA 1
ATOM 1688 C C . ASP A 1 208 ? -1.230 -2.795 -15.366 1.00 87.81 208 ASP A C 1
ATOM 1690 O O . ASP A 1 208 ? -1.187 -1.562 -15.207 1.00 87.81 208 ASP A O 1
ATOM 1694 N N . PRO A 1 209 ? -0.333 -3.388 -16.175 1.00 87.12 209 PRO A N 1
ATOM 1695 C CA . PRO A 1 209 ? 0.662 -2.633 -16.928 1.00 87.12 209 PRO A CA 1
ATOM 1696 C C . PRO A 1 209 ? 0.017 -1.865 -18.084 1.00 87.12 209 PRO A C 1
ATOM 1698 O O . PRO A 1 209 ? -0.885 -2.335 -18.772 1.00 87.12 209 PRO A O 1
ATOM 1701 N N . THR A 1 210 ? 0.522 -0.670 -18.368 1.00 89.88 210 THR A N 1
ATOM 1702 C CA . THR A 1 210 ? 0.123 0.041 -19.587 1.00 89.88 210 THR A CA 1
ATOM 1703 C C . THR A 1 210 ? 0.654 -0.675 -20.829 1.00 89.88 210 THR A C 1
ATOM 1705 O O . THR A 1 210 ? 1.647 -1.400 -20.772 1.00 89.88 210 THR A O 1
ATOM 1708 N N . LYS A 1 211 ? 0.050 -0.419 -21.998 1.00 90.25 211 LYS A N 1
ATOM 1709 C CA . LYS A 1 211 ? 0.524 -0.999 -23.270 1.00 90.25 211 LYS A CA 1
ATOM 1710 C C . LYS A 1 211 ? 2.010 -0.725 -23.529 1.00 90.25 211 LYS A C 1
ATOM 1712 O O . LYS A 1 211 ? 2.701 -1.594 -24.052 1.00 90.25 211 LYS A O 1
ATOM 1717 N N . LEU A 1 212 ? 2.502 0.460 -23.158 1.00 88.69 212 LEU A N 1
ATOM 1718 C CA . LEU A 1 212 ? 3.910 0.829 -23.327 1.00 88.69 212 LEU A CA 1
ATOM 1719 C C . LEU A 1 212 ? 4.821 0.009 -22.408 1.00 88.69 212 LEU A C 1
ATOM 1721 O O . LEU A 1 212 ? 5.844 -0.492 -22.863 1.00 88.69 212 LEU A O 1
ATOM 1725 N N . GLU A 1 213 ? 4.428 -0.188 -21.150 1.00 90.44 213 GLU A N 1
ATOM 1726 C CA . GLU A 1 213 ? 5.172 -1.036 -20.211 1.00 90.44 213 GLU A CA 1
ATOM 1727 C C . GLU A 1 213 ? 5.175 -2.499 -20.647 1.00 90.44 213 GLU A C 1
ATOM 1729 O O . GLU A 1 213 ? 6.230 -3.124 -20.676 1.00 90.44 213 GLU A O 1
ATOM 1734 N N . ALA A 1 214 ? 4.020 -3.032 -21.052 1.00 91.69 214 ALA A N 1
ATOM 1735 C CA . ALA A 1 214 ? 3.910 -4.395 -21.561 1.00 91.69 214 ALA A CA 1
ATOM 1736 C C . ALA A 1 214 ? 4.750 -4.602 -22.832 1.00 91.69 214 ALA A C 1
ATOM 1738 O O . ALA A 1 214 ? 5.415 -5.625 -22.971 1.00 91.69 214 ALA A O 1
ATOM 1739 N N . THR A 1 215 ? 4.772 -3.618 -23.738 1.00 90.19 215 THR A N 1
ATOM 1740 C CA . THR A 1 215 ? 5.607 -3.668 -24.949 1.00 90.19 215 THR A CA 1
ATOM 1741 C C . THR A 1 215 ? 7.091 -3.651 -24.597 1.00 90.19 215 THR A C 1
ATOM 1743 O O . THR A 1 215 ? 7.848 -4.455 -25.139 1.00 90.19 215 THR A O 1
ATOM 1746 N N . LEU A 1 216 ? 7.503 -2.780 -23.670 1.00 90.69 216 LEU A N 1
ATOM 1747 C CA . LEU A 1 216 ? 8.883 -2.720 -23.202 1.00 90.69 216 LEU A CA 1
ATOM 1748 C C . LEU A 1 216 ? 9.297 -4.050 -22.565 1.00 90.69 216 LEU A C 1
ATOM 1750 O O . LEU A 1 216 ? 10.270 -4.654 -23.002 1.00 90.69 216 LEU A O 1
ATOM 1754 N N . LEU A 1 217 ? 8.529 -4.553 -21.596 1.00 91.81 217 LEU A N 1
ATOM 1755 C CA . LEU A 1 217 ? 8.788 -5.846 -20.957 1.00 91.81 217 LEU A CA 1
ATOM 1756 C C . LEU A 1 217 ? 8.839 -6.980 -21.988 1.00 91.81 217 LEU A C 1
ATOM 1758 O O . LEU A 1 217 ? 9.736 -7.818 -21.937 1.00 91.81 217 LEU A O 1
ATOM 1762 N N . GLY A 1 218 ? 7.939 -6.980 -22.972 1.00 91.06 218 GLY A N 1
ATOM 1763 C CA . GLY A 1 218 ? 7.930 -7.955 -24.062 1.00 91.06 218 GLY A CA 1
ATOM 1764 C C . GLY A 1 218 ? 9.166 -7.884 -24.966 1.00 91.06 218 GLY A C 1
ATOM 1765 O O . GLY A 1 218 ? 9.618 -8.914 -25.462 1.00 91.06 218 GLY A O 1
ATOM 1766 N N . ALA A 1 219 ? 9.737 -6.695 -25.171 1.00 90.12 219 ALA A N 1
ATOM 1767 C CA . ALA A 1 219 ? 10.970 -6.521 -25.934 1.00 90.12 219 ALA A CA 1
ATOM 1768 C C . ALA A 1 219 ? 12.200 -6.950 -25.121 1.00 90.12 219 ALA A C 1
ATOM 1770 O O . ALA A 1 219 ? 12.994 -7.764 -25.591 1.00 90.12 219 ALA A O 1
ATOM 1771 N N . VAL A 1 220 ? 12.333 -6.460 -23.883 1.00 89.62 220 VAL A N 1
ATOM 1772 C CA . VAL A 1 220 ? 13.505 -6.741 -23.040 1.00 89.62 220 VAL A CA 1
ATOM 1773 C C . VAL A 1 220 ? 13.532 -8.210 -22.588 1.00 89.62 220 VAL A C 1
ATOM 1775 O O . VAL A 1 220 ? 14.599 -8.814 -22.574 1.00 89.62 220 VAL A O 1
ATOM 1778 N N . SER A 1 221 ? 12.382 -8.841 -22.316 1.00 90.62 221 SER A N 1
ATOM 1779 C CA . SER A 1 221 ? 12.300 -10.265 -21.919 1.00 90.62 221 SER A CA 1
ATOM 1780 C C . SER A 1 221 ? 12.871 -11.251 -22.941 1.00 90.62 221 SER A C 1
ATOM 1782 O O . SER A 1 221 ? 13.292 -12.341 -22.557 1.00 90.62 221 SER A O 1
ATOM 1784 N N . LYS A 1 222 ? 12.936 -10.867 -24.222 1.00 91.12 222 LYS A N 1
ATOM 1785 C CA . LYS A 1 222 ? 13.545 -11.660 -25.300 1.00 91.12 222 LYS A CA 1
ATOM 1786 C C . LYS A 1 222 ? 15.066 -11.507 -25.383 1.00 91.12 222 LYS A C 1
ATOM 1788 O O . LYS A 1 222 ? 15.700 -12.231 -26.145 1.00 91.12 222 LYS A O 1
ATOM 1793 N N . ILE A 1 223 ? 15.661 -10.576 -24.634 1.00 88.50 223 ILE A N 1
ATOM 1794 C CA . ILE A 1 223 ? 17.111 -10.385 -24.577 1.00 88.50 223 ILE A CA 1
ATOM 1795 C C . ILE A 1 223 ? 17.684 -11.401 -23.574 1.00 88.50 223 ILE A C 1
ATOM 1797 O O . ILE A 1 223 ? 17.428 -11.267 -22.376 1.00 88.50 223 ILE A O 1
ATOM 1801 N N . PRO A 1 224 ? 18.523 -12.370 -23.991 1.00 88.88 224 PRO A N 1
ATOM 1802 C CA . PRO A 1 224 ? 19.018 -13.411 -23.082 1.00 88.88 224 PRO A CA 1
ATOM 1803 C C . PRO A 1 224 ? 19.794 -12.860 -21.878 1.00 88.88 224 PRO A C 1
ATOM 1805 O O . PRO A 1 224 ? 19.692 -13.378 -20.765 1.00 88.88 224 PRO A O 1
ATOM 1808 N N . ALA A 1 225 ? 20.552 -11.777 -22.084 1.00 87.75 225 ALA A N 1
ATOM 1809 C CA . ALA A 1 225 ? 21.253 -11.082 -21.007 1.00 87.75 225 ALA A CA 1
ATOM 1810 C C . ALA A 1 225 ? 20.281 -10.512 -19.963 1.00 87.75 225 ALA A C 1
ATOM 1812 O O . ALA A 1 225 ? 20.556 -10.595 -18.767 1.00 87.75 225 ALA A O 1
ATOM 1813 N N . PHE A 1 226 ? 19.123 -10.001 -20.393 1.00 89.12 226 PHE A N 1
ATOM 1814 C CA . PHE A 1 226 ? 18.092 -9.546 -19.471 1.00 89.12 226 PHE A CA 1
ATOM 1815 C C . PHE A 1 226 ? 17.436 -10.706 -18.734 1.00 89.12 226 PHE A C 1
ATOM 1817 O O . PHE A 1 226 ? 17.248 -10.593 -17.534 1.00 89.12 226 PHE A O 1
ATOM 1824 N N . THR A 1 227 ? 17.123 -11.832 -19.380 1.00 89.38 227 THR A N 1
ATOM 1825 C CA . THR A 1 227 ? 16.534 -12.988 -18.679 1.00 89.38 227 THR A CA 1
ATOM 1826 C C . THR A 1 227 ? 17.433 -13.457 -17.531 1.00 89.38 227 THR A C 1
ATOM 1828 O O . THR A 1 227 ? 16.960 -13.680 -16.415 1.00 89.38 227 THR A O 1
ATOM 1831 N N . LYS A 1 228 ? 18.752 -13.524 -17.772 1.00 88.06 228 LYS A N 1
ATOM 1832 C CA . LYS A 1 228 ? 19.754 -13.831 -16.737 1.00 88.06 228 LYS A CA 1
ATOM 1833 C C . LYS A 1 228 ? 19.810 -12.752 -15.655 1.00 88.06 228 LYS A C 1
ATOM 1835 O O . LYS A 1 228 ? 19.863 -13.071 -14.469 1.00 88.06 228 LYS A O 1
ATOM 1840 N N . PHE A 1 229 ? 19.773 -11.482 -16.055 1.00 88.44 229 PHE A N 1
ATOM 1841 C CA . PHE A 1 229 ? 19.736 -10.353 -15.128 1.00 88.44 229 PHE A CA 1
ATOM 1842 C C . PHE A 1 229 ? 18.481 -10.394 -14.244 1.00 88.44 229 PHE A C 1
ATOM 1844 O O . PHE A 1 229 ? 18.576 -10.264 -13.028 1.00 88.44 229 PHE A O 1
ATOM 1851 N N . PHE A 1 230 ? 17.312 -10.650 -14.827 1.00 88.06 230 PHE A N 1
ATOM 1852 C CA . PHE A 1 230 ? 16.040 -10.742 -14.131 1.00 88.06 230 PHE A CA 1
ATOM 1853 C C . PHE A 1 230 ? 16.049 -11.878 -13.113 1.00 88.06 230 PHE A C 1
ATOM 1855 O O . PHE A 1 230 ? 15.796 -11.638 -11.937 1.00 88.06 230 PHE A O 1
ATOM 1862 N N . ALA A 1 231 ? 16.450 -13.085 -13.516 1.00 86.38 231 ALA A N 1
ATOM 1863 C CA . ALA A 1 231 ? 16.591 -14.221 -12.604 1.00 86.38 231 ALA A CA 1
ATOM 1864 C C . ALA A 1 231 ? 17.555 -13.940 -11.434 1.00 86.38 231 ALA A C 1
ATOM 1866 O O . ALA A 1 231 ? 17.396 -14.486 -10.343 1.00 86.38 231 ALA A O 1
ATOM 1867 N N . ARG A 1 232 ? 18.562 -13.083 -11.646 1.00 84.25 232 ARG A N 1
ATOM 1868 C CA . ARG A 1 232 ? 19.563 -12.747 -10.631 1.00 84.25 232 ARG A CA 1
ATOM 1869 C C . ARG A 1 232 ? 19.118 -11.647 -9.670 1.00 84.25 232 ARG A C 1
ATOM 1871 O O . ARG A 1 232 ? 19.380 -11.777 -8.475 1.00 84.25 232 ARG A O 1
ATOM 1878 N N . TYR A 1 233 ? 18.504 -10.587 -10.193 1.00 87.19 233 TYR A N 1
ATOM 1879 C CA . TYR A 1 233 ? 18.309 -9.316 -9.489 1.00 87.19 233 TYR A CA 1
ATOM 1880 C C . TYR A 1 233 ? 16.848 -8.948 -9.217 1.00 87.19 233 TYR A C 1
ATOM 1882 O O . TYR A 1 233 ? 16.622 -8.030 -8.435 1.00 87.19 233 TYR A O 1
ATOM 1890 N N . SER A 1 234 ? 15.871 -9.622 -9.831 1.00 88.75 234 SER A N 1
ATOM 1891 C CA . SER A 1 234 ? 14.461 -9.440 -9.453 1.00 88.75 234 SER A CA 1
ATOM 1892 C C . SER A 1 234 ? 14.203 -9.965 -8.045 1.00 88.75 234 SER A C 1
ATOM 1894 O O . SER A 1 234 ? 14.838 -10.925 -7.600 1.00 88.75 234 SER A O 1
ATOM 1896 N N . GLU A 1 235 ? 13.251 -9.352 -7.351 1.00 85.44 235 GLU A N 1
ATOM 1897 C CA . GLU A 1 235 ? 12.760 -9.836 -6.063 1.00 85.44 235 GLU A CA 1
ATOM 1898 C C . GLU A 1 235 ? 12.202 -11.256 -6.224 1.00 85.44 235 GLU A C 1
ATOM 1900 O O . GLU A 1 235 ? 12.537 -12.142 -5.441 1.00 85.44 235 GLU A O 1
ATOM 1905 N N . LEU A 1 236 ? 11.463 -11.525 -7.307 1.00 85.19 236 LEU A N 1
ATOM 1906 C CA . LEU A 1 236 ? 10.970 -12.866 -7.621 1.00 85.19 236 LEU A CA 1
ATOM 1907 C C . LEU A 1 236 ? 12.101 -13.894 -7.768 1.00 85.19 236 LEU A C 1
ATOM 1909 O O . LEU A 1 236 ? 12.030 -14.977 -7.192 1.00 85.19 236 LEU A O 1
ATOM 1913 N N . GLY A 1 237 ? 13.155 -13.566 -8.516 1.00 80.00 237 GLY A N 1
ATOM 1914 C CA . GLY A 1 237 ? 14.309 -14.448 -8.718 1.00 80.00 237 GLY A CA 1
ATOM 1915 C C . GLY A 1 237 ? 15.151 -14.655 -7.455 1.00 80.00 237 GLY A C 1
ATOM 1916 O O . GLY A 1 237 ? 15.836 -15.667 -7.322 1.00 80.00 237 GLY A O 1
ATOM 1917 N N . GLN A 1 238 ? 15.092 -13.725 -6.501 1.00 80.50 238 GLN A N 1
ATOM 1918 C CA . GLN A 1 238 ? 15.699 -13.898 -5.180 1.00 80.50 238 GLN A CA 1
ATOM 1919 C C . GLN A 1 238 ? 14.836 -14.777 -4.264 1.00 80.50 238 GLN A C 1
ATOM 1921 O O . GLN A 1 238 ? 15.379 -15.565 -3.488 1.00 80.50 238 GLN A O 1
ATOM 1926 N N . LEU A 1 239 ? 13.506 -14.682 -4.376 1.00 76.44 239 LEU A N 1
ATOM 1927 C CA . LEU A 1 239 ? 12.558 -15.515 -3.629 1.00 76.44 239 LEU A CA 1
ATOM 1928 C C . LEU A 1 239 ? 12.580 -16.976 -4.093 1.00 76.44 239 LEU A C 1
ATOM 1930 O O . LEU A 1 239 ? 12.527 -17.896 -3.275 1.00 76.44 239 LEU A O 1
ATOM 1934 N N . PHE A 1 240 ? 12.696 -17.199 -5.399 1.00 68.00 240 PHE A N 1
ATOM 1935 C CA . PHE A 1 240 ? 12.766 -18.523 -5.999 1.00 68.00 240 PHE A CA 1
ATOM 1936 C C . PHE A 1 240 ? 14.181 -18.742 -6.518 1.00 68.00 240 PHE A C 1
ATOM 1938 O O . PHE A 1 240 ? 14.533 -18.233 -7.575 1.00 68.00 240 PHE A O 1
ATOM 1945 N N . ARG A 1 241 ? 15.004 -19.507 -5.787 1.00 60.47 241 ARG A N 1
ATOM 1946 C CA . ARG A 1 241 ? 16.317 -19.964 -6.276 1.00 60.47 241 ARG A CA 1
ATOM 1947 C C . ARG A 1 241 ? 16.105 -20.820 -7.534 1.00 60.47 241 ARG A C 1
ATOM 1949 O O . ARG A 1 241 ? 15.927 -22.030 -7.431 1.00 60.47 241 ARG A O 1
ATOM 1956 N N . LEU A 1 242 ? 16.038 -20.182 -8.702 1.00 54.59 242 LEU A N 1
ATOM 1957 C CA . LEU A 1 242 ? 15.791 -20.854 -9.974 1.00 54.59 242 LEU A CA 1
ATOM 1958 C C . LEU A 1 242 ? 16.953 -21.827 -10.267 1.00 54.59 242 LEU A C 1
ATOM 1960 O O . LEU A 1 242 ? 18.112 -21.441 -10.086 1.00 54.59 242 LEU A O 1
ATOM 1964 N N . PRO A 1 243 ? 16.671 -23.078 -10.683 1.00 40.28 243 PRO A N 1
ATOM 1965 C CA . PRO A 1 243 ? 17.709 -24.056 -11.007 1.00 40.28 243 PRO A CA 1
ATOM 1966 C C . PRO A 1 243 ? 18.592 -23.559 -12.167 1.00 40.28 243 PRO A C 1
ATOM 1968 O O . PRO A 1 243 ? 18.082 -23.006 -13.140 1.00 40.28 243 PRO A O 1
ATOM 1971 N N . GLY A 1 244 ? 19.914 -23.746 -12.046 1.00 48.97 244 GLY A N 1
ATOM 1972 C CA . GLY A 1 244 ? 20.931 -23.213 -12.973 1.00 48.97 244 GLY A CA 1
ATOM 1973 C C . GLY A 1 244 ? 21.746 -22.026 -12.433 1.00 48.97 244 GLY A C 1
ATOM 1974 O O . GLY A 1 244 ? 22.276 -21.235 -13.212 1.00 48.97 244 GLY A O 1
ATOM 1975 N N . ARG A 1 245 ? 21.806 -21.858 -11.106 1.00 51.66 245 ARG A N 1
ATOM 1976 C CA . ARG A 1 245 ? 22.548 -20.790 -10.426 1.00 51.66 245 ARG A CA 1
ATOM 1977 C C . ARG A 1 245 ? 23.789 -21.375 -9.737 1.00 51.66 245 ARG A C 1
ATOM 1979 O O . ARG A 1 245 ? 23.689 -21.811 -8.598 1.00 51.66 245 ARG A O 1
ATOM 1986 N N . ASP A 1 246 ? 24.934 -21.327 -10.416 1.00 48.59 246 ASP A N 1
ATOM 1987 C CA . ASP A 1 246 ? 26.250 -21.767 -9.904 1.00 48.59 246 ASP A CA 1
ATOM 1988 C C . ASP A 1 246 ? 26.964 -20.697 -9.043 1.00 48.59 246 ASP A C 1
ATOM 1990 O O . ASP A 1 246 ? 28.171 -20.755 -8.840 1.00 48.59 246 ASP A O 1
ATOM 1994 N N . ASP A 1 247 ? 26.244 -19.681 -8.551 1.00 46.03 247 ASP A N 1
ATOM 1995 C CA . ASP A 1 247 ? 26.832 -18.598 -7.750 1.00 46.03 247 ASP A CA 1
ATOM 1996 C C . ASP A 1 247 ? 26.615 -18.840 -6.248 1.00 46.03 247 ASP A C 1
ATOM 1998 O O . ASP A 1 247 ? 25.514 -18.634 -5.725 1.00 46.03 247 ASP A O 1
ATOM 2002 N N . GLU A 1 248 ? 27.696 -19.203 -5.554 1.00 44.16 248 GLU A N 1
ATOM 2003 C CA . GLU A 1 248 ? 27.795 -19.381 -4.094 1.00 44.16 248 GLU A CA 1
ATOM 2004 C C . GLU A 1 248 ? 27.553 -18.083 -3.288 1.00 44.16 248 GLU A C 1
ATOM 2006 O O . GLU A 1 248 ? 27.310 -18.132 -2.086 1.00 44.16 248 GLU A O 1
ATOM 2011 N N . ASN A 1 249 ? 27.529 -16.911 -3.938 1.00 44.25 249 ASN A N 1
ATOM 2012 C CA . ASN A 1 249 ? 27.451 -15.592 -3.292 1.00 44.25 249 ASN A CA 1
ATOM 2013 C C . ASN A 1 249 ? 26.089 -14.889 -3.451 1.00 44.25 249 ASN A C 1
ATOM 2015 O O . ASN A 1 249 ? 26.001 -13.721 -3.839 1.00 44.25 249 ASN A O 1
ATOM 2019 N N . ALA A 1 250 ? 24.988 -15.575 -3.144 1.00 42.69 250 ALA A N 1
ATOM 2020 C CA . ALA A 1 250 ? 23.707 -14.895 -2.952 1.00 42.69 250 ALA A CA 1
ATOM 2021 C C . ALA A 1 250 ? 23.694 -14.208 -1.575 1.00 42.69 250 ALA A C 1
ATOM 2023 O O . ALA A 1 250 ? 23.416 -14.852 -0.564 1.00 42.69 250 ALA A O 1
ATOM 2024 N N . MET A 1 251 ? 24.006 -12.904 -1.550 1.00 39.44 251 MET A N 1
ATOM 2025 C CA . MET A 1 251 ? 23.926 -12.069 -0.348 1.00 39.44 251 MET A CA 1
ATOM 2026 C C . MET A 1 251 ? 22.565 -12.247 0.330 1.00 39.44 251 MET A C 1
ATOM 2028 O O . MET A 1 251 ? 21.504 -12.033 -0.260 1.00 39.44 251 MET A O 1
ATOM 2032 N N . SER A 1 252 ? 22.626 -12.674 1.582 1.00 39.09 252 SER A N 1
ATOM 2033 C CA . SER A 1 252 ? 21.513 -12.796 2.501 1.00 39.09 252 SER A CA 1
ATOM 2034 C C . SER A 1 252 ? 20.836 -11.441 2.706 1.00 39.09 252 SER A C 1
ATOM 2036 O O . SER A 1 252 ? 21.454 -10.479 3.157 1.00 39.09 252 SER A O 1
ATOM 2038 N N . ILE A 1 253 ? 19.542 -11.356 2.390 1.00 38.69 253 ILE A N 1
ATOM 2039 C CA . ILE A 1 253 ? 18.719 -10.207 2.774 1.00 38.69 253 ILE A CA 1
ATOM 2040 C C . ILE A 1 253 ? 18.652 -10.175 4.302 1.00 38.69 253 ILE A C 1
ATOM 2042 O O . ILE A 1 253 ? 18.183 -11.116 4.946 1.00 38.69 253 ILE A O 1
ATOM 2046 N N . ASN A 1 254 ? 19.153 -9.083 4.868 1.00 36.50 254 ASN A N 1
ATOM 2047 C CA . ASN A 1 254 ? 19.182 -8.826 6.298 1.00 36.50 254 ASN A CA 1
ATOM 2048 C C . ASN A 1 254 ? 17.737 -8.699 6.824 1.00 36.50 254 ASN A C 1
ATOM 2050 O O . ASN A 1 254 ? 16.967 -7.890 6.310 1.00 36.50 254 ASN A O 1
ATOM 2054 N N . GLY A 1 255 ? 17.360 -9.513 7.817 1.00 42.94 255 GLY A N 1
ATOM 2055 C CA . GLY A 1 255 ? 16.035 -9.477 8.465 1.00 42.94 255 GLY A CA 1
ATOM 2056 C C . GLY A 1 255 ? 15.152 -10.717 8.274 1.00 42.94 255 GLY A C 1
ATOM 2057 O O . GLY A 1 255 ? 14.176 -10.885 8.999 1.00 42.94 255 GLY A O 1
ATOM 2058 N N . MET A 1 256 ? 15.518 -11.639 7.385 1.00 42.44 256 MET A N 1
ATOM 2059 C CA . MET A 1 256 ? 15.060 -13.028 7.459 1.00 42.44 256 MET A CA 1
ATOM 2060 C C . MET A 1 256 ? 16.303 -13.873 7.662 1.00 42.44 256 MET A C 1
ATOM 2062 O O . MET A 1 256 ? 17.169 -13.887 6.789 1.00 42.44 256 MET A O 1
ATOM 2066 N N . GLN A 1 257 ? 16.411 -14.521 8.828 1.00 40.75 257 GLN A N 1
ATOM 2067 C CA . GLN A 1 257 ? 17.451 -15.508 9.119 1.00 40.75 257 GLN A CA 1
ATOM 2068 C C . GLN A 1 257 ? 17.610 -16.399 7.895 1.00 40.75 257 GLN A C 1
ATOM 2070 O O . GLN A 1 257 ? 16.730 -17.181 7.530 1.00 40.75 257 GLN A O 1
ATOM 2075 N N . THR A 1 258 ? 18.700 -16.173 7.177 1.00 50.25 258 THR A N 1
ATOM 2076 C CA . THR A 1 258 ? 18.912 -16.812 5.897 1.00 50.25 258 THR A CA 1
ATOM 2077 C C . THR A 1 258 ? 19.167 -18.263 6.221 1.00 50.25 258 THR A C 1
ATOM 2079 O O . THR A 1 258 ? 20.000 -18.577 7.068 1.00 50.25 258 THR A O 1
ATOM 2082 N N . ARG A 1 259 ? 18.447 -19.152 5.541 1.00 43.06 259 ARG A N 1
ATOM 2083 C CA . ARG A 1 259 ? 18.593 -20.607 5.656 1.00 43.06 259 ARG A CA 1
ATOM 2084 C C . ARG A 1 259 ? 20.064 -21.053 5.686 1.00 43.06 259 ARG A C 1
ATOM 2086 O O . ARG A 1 259 ? 20.361 -22.047 6.318 1.00 43.06 259 ARG A O 1
ATOM 2093 N N . GLN A 1 260 ? 20.964 -20.292 5.060 1.00 42.25 260 GLN A N 1
ATOM 2094 C CA . GLN A 1 260 ? 22.409 -20.506 5.088 1.00 42.25 260 GLN A CA 1
ATOM 2095 C C . GLN A 1 260 ? 23.075 -20.185 6.442 1.00 42.25 260 GLN A C 1
ATOM 2097 O O . GLN A 1 260 ? 23.778 -21.038 6.949 1.00 42.25 260 GLN A O 1
ATOM 2102 N N . MET A 1 261 ? 22.800 -19.042 7.090 1.00 42.12 261 MET A N 1
ATOM 2103 C CA . MET A 1 261 ? 23.374 -18.727 8.417 1.00 42.12 261 MET A CA 1
ATOM 2104 C C . MET A 1 261 ? 22.893 -19.699 9.498 1.00 42.12 261 MET A C 1
ATOM 2106 O O . MET A 1 261 ? 23.657 -20.067 10.383 1.00 42.12 261 MET A O 1
ATOM 2110 N N . VAL A 1 262 ? 21.640 -20.157 9.403 1.00 47.22 262 VAL A N 1
ATOM 2111 C CA . VAL A 1 262 ? 21.119 -21.207 10.291 1.00 47.22 262 VAL A CA 1
ATOM 2112 C C . VAL A 1 262 ? 21.782 -22.553 9.978 1.00 47.22 262 VAL A C 1
ATOM 2114 O O . VAL A 1 262 ? 22.079 -23.295 10.901 1.00 47.22 262 VAL A O 1
ATOM 2117 N N . MET A 1 263 ? 22.094 -22.858 8.714 1.00 40.34 263 MET A N 1
ATOM 2118 C CA . MET A 1 263 ? 22.816 -24.082 8.337 1.00 40.34 263 MET A CA 1
ATOM 2119 C C . MET A 1 263 ? 24.305 -24.049 8.697 1.00 40.34 263 MET A C 1
ATOM 2121 O O . MET A 1 263 ? 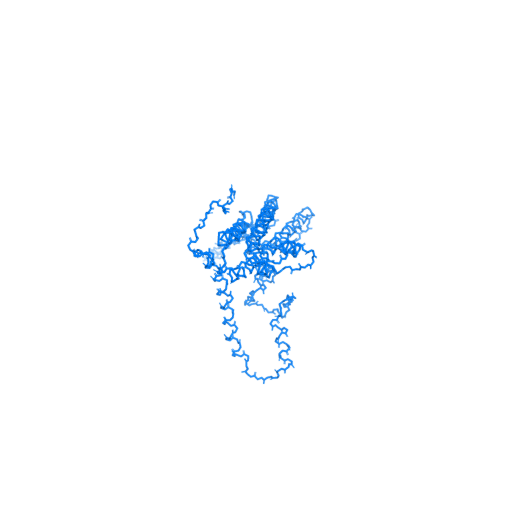24.825 -25.082 9.096 1.00 40.34 263 MET A O 1
ATOM 2125 N N . ASP A 1 264 ? 24.975 -22.899 8.641 1.00 50.78 264 ASP A N 1
ATOM 2126 C CA . ASP A 1 264 ? 26.383 -22.764 9.039 1.00 50.78 264 ASP A CA 1
ATOM 2127 C C . ASP A 1 264 ? 26.529 -22.775 10.567 1.00 50.78 264 ASP A C 1
ATOM 2129 O O . ASP A 1 264 ? 27.463 -23.368 11.109 1.00 50.78 264 ASP A O 1
ATOM 2133 N N . GLN A 1 265 ? 25.560 -22.203 11.291 1.00 48.66 265 GLN A N 1
ATOM 2134 C CA . GLN A 1 265 ? 25.503 -22.277 12.752 1.00 48.66 265 GLN A CA 1
ATOM 2135 C C . GLN A 1 265 ? 25.086 -23.676 13.247 1.00 48.66 265 GLN A C 1
ATOM 2137 O O . GLN A 1 265 ? 25.591 -24.139 14.266 1.00 48.66 265 GLN A O 1
ATOM 2142 N N . ILE A 1 266 ? 24.232 -24.393 12.503 1.00 47.16 266 ILE A N 1
ATOM 2143 C CA . ILE A 1 266 ? 23.889 -25.798 12.786 1.00 47.16 266 ILE A CA 1
ATOM 2144 C C . ILE A 1 266 ? 25.032 -26.739 12.384 1.00 47.16 266 ILE A C 1
ATOM 2146 O O . ILE A 1 266 ? 25.317 -27.679 13.114 1.00 47.16 266 ILE A O 1
ATOM 2150 N N . GLY A 1 267 ? 25.733 -26.481 11.278 1.00 47.25 267 GLY A N 1
ATOM 2151 C CA . GLY A 1 267 ? 26.871 -27.281 10.818 1.00 47.25 267 GLY A CA 1
ATOM 2152 C C . GLY A 1 267 ? 28.120 -27.125 11.689 1.00 47.25 267 GLY A C 1
ATOM 2153 O O . GLY A 1 267 ? 28.887 -28.072 11.832 1.00 47.25 267 GLY A O 1
ATOM 2154 N N . SER A 1 268 ? 28.299 -25.961 12.322 1.00 52.22 268 SER A N 1
ATOM 2155 C CA . SER A 1 268 ? 29.388 -25.717 13.282 1.00 52.22 268 SER A CA 1
ATOM 2156 C C . SER A 1 268 ? 29.081 -26.207 14.703 1.00 52.22 268 SER A C 1
ATOM 2158 O O . SER A 1 268 ? 30.019 -26.473 15.452 1.00 52.22 268 SER A O 1
ATOM 2160 N N . GLN A 1 269 ? 27.804 -26.375 15.078 1.00 43.28 269 GLN A N 1
ATOM 2161 C CA . GLN A 1 269 ? 27.411 -26.906 16.395 1.00 43.28 269 GLN A CA 1
ATOM 2162 C C . GLN A 1 269 ? 26.986 -28.381 16.387 1.00 43.28 269 GLN A C 1
ATOM 2164 O O . GLN A 1 269 ? 27.027 -29.020 17.437 1.00 43.28 269 GLN A O 1
ATOM 2169 N N . MET A 1 270 ? 26.608 -28.953 15.242 1.00 46.47 270 MET A N 1
ATOM 2170 C CA . MET A 1 270 ? 26.157 -30.342 15.139 1.00 46.47 270 MET A CA 1
ATOM 2171 C C . MET A 1 270 ? 26.969 -31.098 14.090 1.00 46.47 270 MET A C 1
ATOM 2173 O O . MET A 1 270 ? 26.628 -31.148 12.908 1.00 46.47 270 MET A O 1
ATOM 2177 N N . GLY A 1 271 ? 28.047 -31.727 14.554 1.00 42.00 271 GLY A N 1
ATOM 2178 C CA . GLY A 1 271 ? 28.784 -32.717 13.780 1.00 42.00 271 GLY A CA 1
ATOM 2179 C C . GLY A 1 271 ? 27.856 -33.804 13.223 1.00 42.00 271 GLY A C 1
ATOM 2180 O O . GLY A 1 271 ? 27.002 -34.341 13.927 1.00 42.00 271 GLY A O 1
ATOM 2181 N N . SER A 1 272 ? 28.034 -34.080 11.930 1.00 49.47 272 SER A N 1
ATOM 2182 C CA . SER A 1 272 ? 27.601 -35.258 11.166 1.00 49.47 272 SER A CA 1
ATOM 2183 C C . SER A 1 272 ? 26.671 -36.251 11.885 1.00 49.47 272 SER A C 1
ATOM 2185 O O . SER A 1 272 ? 27.125 -37.280 12.380 1.00 49.47 272 SER A O 1
ATOM 2187 N N . THR A 1 273 ? 25.357 -36.027 11.857 1.00 39.31 273 THR A N 1
ATOM 2188 C CA . THR A 1 273 ? 24.388 -37.127 11.992 1.00 39.31 273 THR A CA 1
ATOM 2189 C C . THR A 1 273 ? 23.197 -36.913 11.062 1.00 39.31 273 THR A C 1
ATOM 2191 O O . THR A 1 273 ? 22.744 -35.794 10.821 1.00 39.31 273 THR A O 1
ATOM 2194 N N . ALA A 1 274 ? 22.746 -38.022 10.479 1.00 46.59 274 ALA A N 1
ATOM 2195 C CA . ALA A 1 274 ? 21.855 -38.160 9.333 1.00 46.59 274 ALA A CA 1
ATOM 2196 C C . ALA A 1 274 ? 20.402 -37.681 9.567 1.00 46.59 274 ALA A C 1
ATOM 2198 O O . ALA A 1 274 ? 19.457 -38.453 9.451 1.00 46.59 274 ALA A O 1
ATOM 2199 N N . SER A 1 275 ? 20.208 -36.396 9.870 1.00 46.81 275 SER A N 1
ATOM 2200 C CA . SER A 1 275 ? 18.890 -35.771 10.090 1.00 46.81 275 SER A CA 1
ATOM 2201 C C . SER A 1 275 ? 18.500 -34.742 9.012 1.00 46.81 275 SER A C 1
ATOM 2203 O O . SER A 1 275 ? 17.355 -34.290 8.962 1.00 46.81 275 SER A O 1
ATOM 2205 N N . ALA A 1 276 ? 19.404 -34.421 8.076 1.00 43.53 276 ALA A N 1
ATOM 2206 C CA . ALA A 1 276 ? 19.155 -33.445 7.010 1.00 43.53 276 ALA A CA 1
ATOM 2207 C C . ALA A 1 276 ? 18.065 -33.892 6.011 1.00 43.53 276 ALA A C 1
ATOM 2209 O O . ALA A 1 276 ? 17.262 -33.072 5.567 1.00 43.53 276 ALA A O 1
ATOM 2210 N N . GLN A 1 277 ? 17.974 -35.189 5.692 1.00 39.66 277 GLN A N 1
ATOM 2211 C CA . GLN A 1 277 ? 17.003 -35.702 4.713 1.00 39.66 277 GLN A CA 1
ATOM 2212 C C . GLN A 1 277 ? 15.556 -35.720 5.236 1.00 39.66 277 GLN A C 1
ATOM 2214 O O . GLN A 1 277 ? 14.626 -35.487 4.466 1.00 39.66 277 GLN A O 1
ATOM 2219 N N . GLN A 1 278 ? 15.342 -35.907 6.543 1.00 44.62 278 GLN A N 1
ATOM 2220 C CA . GLN A 1 278 ? 14.001 -35.824 7.142 1.00 44.62 278 GLN A CA 1
ATOM 2221 C C . GLN A 1 278 ? 13.513 -34.374 7.289 1.00 44.62 278 GLN A C 1
ATOM 2223 O O . GLN A 1 278 ? 12.314 -34.115 7.183 1.00 44.62 278 GLN A O 1
ATOM 2228 N N . MET A 1 279 ? 14.426 -33.409 7.435 1.00 42.19 279 MET A N 1
ATOM 2229 C CA . MET A 1 279 ? 14.083 -31.989 7.567 1.00 42.19 279 MET A CA 1
ATOM 2230 C C . MET A 1 279 ? 13.707 -31.314 6.228 1.00 42.19 279 MET A C 1
ATOM 2232 O O . MET A 1 279 ? 12.987 -30.310 6.197 1.00 42.19 279 MET A O 1
ATOM 2236 N N . VAL A 1 280 ? 14.145 -31.878 5.095 1.00 46.75 280 VAL A N 1
ATOM 2237 C CA . VAL A 1 280 ? 13.723 -31.441 3.748 1.00 46.75 280 VAL A CA 1
ATOM 2238 C C . VAL A 1 280 ? 12.241 -31.758 3.505 1.00 46.75 280 VAL A C 1
ATOM 2240 O O . VAL A 1 280 ? 11.525 -30.916 2.960 1.00 46.75 280 VAL A O 1
ATOM 2243 N N . ASN A 1 281 ? 11.741 -32.893 4.003 1.00 39.53 281 ASN A N 1
ATOM 2244 C CA .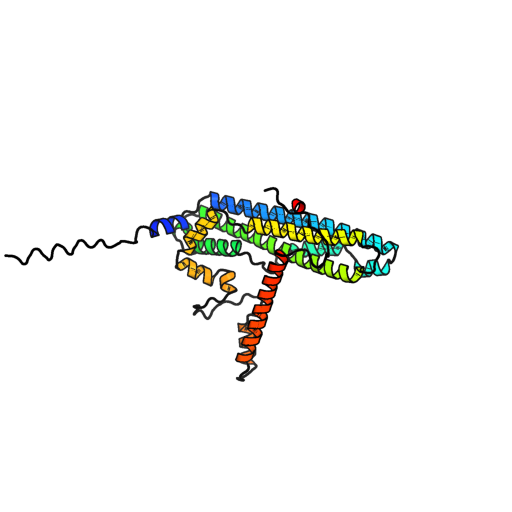 ASN A 1 281 ? 10.332 -33.279 3.859 1.00 39.53 281 ASN A CA 1
ATOM 2245 C C . ASN A 1 281 ? 9.381 -32.419 4.713 1.00 39.53 281 ASN A C 1
ATOM 2247 O O . ASN A 1 281 ? 8.291 -32.076 4.257 1.00 39.53 281 ASN A O 1
ATOM 2251 N N . SER A 1 282 ? 9.803 -31.964 5.897 1.00 38.94 282 SER A N 1
ATOM 2252 C CA . SER A 1 282 ? 9.030 -31.006 6.707 1.00 38.94 282 SER A CA 1
ATOM 2253 C C . SER A 1 282 ? 9.115 -29.561 6.185 1.00 38.94 282 SER A C 1
ATOM 2255 O O . SER A 1 282 ? 8.188 -28.771 6.369 1.00 38.94 282 SER A O 1
ATOM 2257 N N . SER A 1 283 ? 10.174 -29.214 5.445 1.00 40.03 283 SER A N 1
ATOM 2258 C CA . SER A 1 283 ? 10.306 -27.909 4.776 1.00 40.03 283 SER A CA 1
ATOM 2259 C C . SER A 1 283 ? 9.375 -27.760 3.561 1.00 40.03 283 SER A C 1
ATOM 2261 O O . SER A 1 283 ? 8.849 -26.670 3.325 1.00 40.03 283 SER A O 1
ATOM 2263 N N . ILE A 1 284 ? 9.123 -28.842 2.811 1.00 42.06 284 ILE A N 1
ATOM 2264 C CA . ILE A 1 284 ? 8.134 -28.858 1.715 1.00 42.06 284 ILE A CA 1
ATOM 2265 C C . ILE A 1 284 ? 6.715 -28.659 2.266 1.00 42.06 284 ILE A C 1
ATOM 2267 O O . ILE A 1 284 ? 5.935 -27.915 1.673 1.00 42.06 284 ILE A O 1
ATOM 2271 N N . ALA A 1 285 ? 6.402 -29.220 3.438 1.00 41.09 285 ALA A N 1
ATOM 2272 C CA . ALA A 1 285 ? 5.115 -29.013 4.105 1.00 41.09 285 ALA A CA 1
ATOM 2273 C C . ALA A 1 285 ? 4.889 -27.544 4.532 1.00 41.09 285 ALA A C 1
ATOM 2275 O O . ALA A 1 285 ? 3.778 -27.029 4.412 1.00 41.09 285 ALA A O 1
ATOM 2276 N N . ASN A 1 286 ? 5.938 -26.820 4.941 1.00 38.75 286 ASN A N 1
ATOM 2277 C CA . ASN A 1 286 ? 5.851 -25.386 5.266 1.00 38.75 286 ASN A CA 1
ATOM 2278 C C . ASN A 1 286 ? 5.784 -24.475 4.024 1.00 38.75 286 ASN A C 1
ATOM 2280 O O . ASN A 1 286 ? 5.104 -23.446 4.040 1.00 38.75 286 ASN A O 1
ATOM 2284 N N . ALA A 1 287 ? 6.428 -24.856 2.917 1.00 38.44 287 ALA A N 1
ATOM 2285 C CA . ALA A 1 287 ? 6.249 -24.179 1.630 1.00 38.44 287 ALA A CA 1
ATOM 2286 C C . ALA A 1 287 ? 4.836 -24.408 1.073 1.00 38.44 287 ALA A C 1
ATOM 2288 O O . ALA A 1 287 ? 4.208 -23.468 0.588 1.00 38.44 287 ALA A O 1
ATOM 2289 N N . GLN A 1 288 ? 4.297 -25.623 1.225 1.00 37.97 288 GLN A N 1
ATOM 2290 C CA . GLN A 1 288 ? 2.891 -25.911 0.969 1.00 37.97 288 GLN A CA 1
ATOM 2291 C C . GLN A 1 288 ? 1.980 -25.122 1.903 1.00 37.97 288 GLN A C 1
ATOM 2293 O O . GLN A 1 288 ? 0.983 -24.645 1.404 1.00 37.97 288 GLN A O 1
ATOM 2298 N N . SER A 1 289 ? 2.309 -24.877 3.178 1.00 43.72 289 SER A N 1
ATOM 2299 C CA . SER A 1 289 ? 1.477 -24.045 4.071 1.00 43.72 289 SER A CA 1
ATOM 2300 C C . SER A 1 289 ? 1.542 -22.546 3.743 1.00 43.72 289 SER A C 1
ATOM 2302 O O . SER A 1 289 ? 0.549 -21.842 3.904 1.00 43.72 289 SER A O 1
ATOM 2304 N N . SER A 1 290 ? 2.663 -22.059 3.203 1.00 39.53 290 SER A N 1
ATOM 2305 C CA . SER A 1 290 ? 2.833 -20.671 2.745 1.00 39.53 290 SER A CA 1
ATOM 2306 C C . SER A 1 290 ? 2.179 -20.440 1.381 1.00 39.53 290 SER A C 1
ATOM 2308 O O . SER A 1 290 ? 1.545 -19.408 1.169 1.00 39.53 290 SER A O 1
ATOM 2310 N N . LEU A 1 291 ? 2.239 -21.434 0.487 1.00 40.28 291 LEU A N 1
ATOM 2311 C CA . LEU A 1 291 ? 1.428 -21.497 -0.728 1.00 40.28 291 LEU A CA 1
ATOM 2312 C C . LEU A 1 291 ? -0.040 -21.731 -0.407 1.00 40.28 291 LEU A C 1
ATOM 2314 O O . LEU A 1 291 ? -0.867 -21.137 -1.070 1.00 40.28 291 LEU A O 1
ATOM 2318 N N . GLN A 1 292 ? -0.386 -22.508 0.618 1.00 41.97 292 GLN A N 1
ATOM 2319 C CA . GLN A 1 292 ? -1.746 -22.636 1.134 1.00 41.97 292 GLN A CA 1
ATOM 2320 C C . GLN A 1 292 ? -2.165 -21.313 1.768 1.00 41.97 292 GLN A C 1
ATOM 2322 O O . GLN A 1 292 ? -3.312 -20.948 1.649 1.00 41.97 292 GLN A O 1
ATOM 2327 N N . GLY A 1 293 ? -1.260 -20.540 2.368 1.00 45.78 293 GLY A N 1
ATOM 2328 C CA . GLY A 1 293 ? -1.513 -19.204 2.903 1.00 45.78 293 GLY A CA 1
ATOM 2329 C C . GLY A 1 293 ? -1.722 -18.166 1.803 1.00 45.78 293 GLY A C 1
ATOM 2330 O O . GLY A 1 293 ? -2.640 -17.359 1.895 1.00 45.78 293 GLY A O 1
ATOM 2331 N N . LEU A 1 294 ? -0.937 -18.218 0.725 1.00 47.22 294 LEU A N 1
ATOM 2332 C CA . LEU A 1 294 ? -1.132 -17.419 -0.487 1.00 47.22 294 LEU A CA 1
ATOM 2333 C C . LEU A 1 294 ? -2.378 -17.863 -1.253 1.00 47.22 294 LEU A C 1
ATOM 2335 O O . LEU A 1 294 ? -3.125 -17.015 -1.708 1.00 47.22 294 LEU A O 1
ATOM 2339 N N . LYS A 1 295 ? -2.652 -19.166 -1.322 1.00 42.78 295 LYS A N 1
ATOM 2340 C CA . LYS A 1 295 ? -3.831 -19.781 -1.943 1.00 42.78 295 LYS A CA 1
ATOM 2341 C C . LYS A 1 295 ? -5.082 -19.584 -1.100 1.00 42.78 295 LYS A C 1
ATOM 2343 O O . LYS A 1 295 ? -6.137 -19.430 -1.676 1.00 42.78 295 LYS A O 1
ATOM 2348 N N . ASN A 1 296 ? -4.994 -19.502 0.224 1.00 48.62 296 ASN A N 1
ATOM 2349 C CA . ASN A 1 296 ? -6.095 -19.153 1.125 1.00 48.62 296 ASN A CA 1
ATOM 2350 C C . ASN A 1 296 ? -6.322 -17.639 1.123 1.00 48.62 296 ASN A C 1
ATOM 2352 O O . ASN A 1 296 ? -7.466 -17.206 1.172 1.00 48.62 296 ASN A O 1
ATOM 2356 N N . LYS A 1 297 ? -5.267 -16.821 0.993 1.00 50.38 297 LYS A N 1
ATOM 2357 C CA . LYS A 1 297 ? -5.396 -15.382 0.713 1.00 50.38 297 LYS A CA 1
ATOM 2358 C C . LYS A 1 297 ? -6.002 -15.140 -0.671 1.00 50.38 297 LYS A C 1
ATOM 2360 O O . LYS A 1 297 ? -6.850 -14.273 -0.793 1.00 50.38 297 LYS A O 1
ATOM 2365 N N . LEU A 1 298 ? -5.627 -15.926 -1.680 1.00 41.72 298 LEU A N 1
ATOM 2366 C CA . LEU A 1 298 ? -6.130 -15.845 -3.055 1.00 41.72 298 LEU A CA 1
ATOM 2367 C C . LEU A 1 298 ? -7.557 -16.405 -3.183 1.00 41.72 298 LEU A C 1
ATOM 2369 O O . LEU A 1 298 ? -8.417 -15.739 -3.740 1.00 41.72 298 LEU A O 1
ATOM 2373 N N . ASN A 1 299 ? -7.854 -17.563 -2.592 1.00 38.09 299 ASN A N 1
ATOM 2374 C CA . ASN A 1 299 ? -9.201 -18.144 -2.529 1.00 38.09 299 ASN A CA 1
ATOM 2375 C C . ASN A 1 299 ? -10.126 -17.319 -1.624 1.00 38.09 299 ASN A C 1
ATOM 2377 O O . ASN A 1 299 ? -11.301 -17.167 -1.938 1.00 38.09 299 ASN A O 1
ATOM 2381 N N . GLY A 1 300 ? -9.603 -16.711 -0.554 1.00 46.00 300 GLY A N 1
ATOM 2382 C CA . GLY A 1 300 ? -10.319 -15.731 0.271 1.00 46.00 300 GLY A CA 1
ATOM 2383 C C . GLY A 1 300 ? -10.522 -14.371 -0.411 1.00 46.00 300 GLY A C 1
ATOM 2384 O O . GLY A 1 300 ? -11.293 -13.553 0.083 1.00 46.00 300 GLY A O 1
ATOM 2385 N N . LEU A 1 301 ? -9.855 -14.125 -1.545 1.00 43.09 301 LEU A N 1
ATOM 2386 C CA . LEU A 1 301 ? -10.113 -13.003 -2.456 1.00 43.09 301 LEU A CA 1
ATOM 2387 C C . LEU A 1 301 ? -11.060 -13.391 -3.610 1.00 43.09 301 LEU A C 1
ATOM 2389 O O . LEU A 1 301 ? -11.529 -12.500 -4.316 1.00 43.09 301 LEU A O 1
ATOM 2393 N N . GLN A 1 302 ? -11.348 -14.685 -3.808 1.00 39.78 302 GLN A N 1
ATOM 2394 C CA . GLN A 1 302 ? -12.169 -15.200 -4.914 1.00 39.78 302 GLN A CA 1
ATOM 2395 C C . GLN A 1 302 ? -13.504 -15.837 -4.490 1.00 39.78 302 GLN A C 1
ATOM 2397 O O . GLN A 1 302 ? -14.341 -16.067 -5.357 1.00 39.78 302 GLN A O 1
ATOM 2402 N N . SER A 1 303 ? -13.756 -16.089 -3.200 1.00 39.81 303 SER A N 1
ATOM 2403 C CA . SER A 1 303 ? -14.982 -16.767 -2.756 1.00 39.81 303 SER A CA 1
ATOM 2404 C C . SER A 1 303 ? -15.651 -16.090 -1.555 1.00 39.81 303 SER A C 1
ATOM 2406 O O . SER A 1 303 ? -15.124 -16.105 -0.450 1.00 39.81 303 SER A O 1
ATOM 2408 N N . ASN A 1 304 ? -16.840 -15.531 -1.812 1.00 41.56 304 ASN A N 1
ATOM 2409 C CA . ASN A 1 304 ? -17.982 -15.297 -0.917 1.00 41.56 304 ASN A CA 1
ATOM 2410 C C . ASN A 1 304 ? -17.715 -14.990 0.571 1.00 41.56 304 ASN A C 1
ATOM 2412 O O . ASN A 1 304 ? -17.657 -15.895 1.397 1.00 41.56 304 ASN A O 1
ATOM 2416 N N . GLY A 1 305 ? -17.774 -13.695 0.909 1.00 47.41 305 GLY A N 1
ATOM 2417 C CA . GLY A 1 305 ? -18.025 -13.195 2.266 1.00 47.41 305 GLY A CA 1
ATOM 2418 C C . GLY A 1 305 ? -16.816 -13.234 3.204 1.00 47.41 305 GLY A C 1
ATOM 2419 O O . GLY A 1 305 ? -16.120 -14.233 3.323 1.00 47.41 305 GLY A O 1
ATOM 2420 N N . ASP A 1 306 ? -16.571 -12.128 3.908 1.00 51.69 306 ASP A N 1
ATOM 2421 C CA . ASP A 1 306 ? -15.597 -12.093 5.002 1.00 51.69 306 ASP A CA 1
ATOM 2422 C C . ASP A 1 306 ? -16.053 -13.059 6.122 1.00 51.69 306 ASP A C 1
ATOM 2424 O O . ASP A 1 306 ? -17.158 -12.870 6.643 1.00 51.69 306 ASP A O 1
ATOM 2428 N N . PRO A 1 307 ? -15.244 -14.060 6.532 1.00 52.00 307 PRO A N 1
ATOM 2429 C CA . PRO A 1 307 ? -15.594 -15.004 7.600 1.00 52.00 307 PRO A CA 1
ATOM 2430 C C . PRO A 1 307 ? -15.986 -14.328 8.924 1.00 52.00 307 PRO A C 1
ATOM 2432 O O . PRO A 1 307 ? -16.720 -14.898 9.727 1.00 52.00 307 PRO A O 1
ATOM 2435 N N . SER A 1 308 ? -15.530 -13.093 9.152 1.00 52.72 308 SER A N 1
ATOM 2436 C CA . SER A 1 308 ? -15.856 -12.290 10.338 1.00 52.72 308 SER A CA 1
ATOM 2437 C C . SER A 1 308 ? -17.224 -11.578 10.268 1.00 52.72 308 SER A C 1
ATOM 2439 O O . SER A 1 308 ? -17.684 -10.962 11.246 1.00 52.72 308 SER A O 1
ATOM 2441 N N . MET A 1 309 ? -17.907 -11.655 9.121 1.00 63.34 309 MET A N 1
ATOM 2442 C CA . MET A 1 309 ? -19.245 -11.108 8.892 1.00 63.34 309 MET A CA 1
ATOM 2443 C C . MET A 1 309 ? -20.150 -12.099 8.135 1.00 63.34 309 MET A C 1
ATOM 2445 O O . MET A 1 309 ? -20.429 -11.904 6.946 1.00 63.34 309 MET A O 1
ATOM 2449 N N . PRO A 1 310 ? -20.690 -13.119 8.831 1.00 54.06 310 PRO A N 1
ATOM 2450 C CA . PRO A 1 310 ? -21.683 -14.022 8.257 1.00 54.06 310 PRO A CA 1
ATOM 2451 C C . PRO A 1 310 ? -22.878 -13.226 7.704 1.00 54.06 310 PRO A C 1
ATOM 2453 O O . PRO A 1 310 ? -23.362 -12.304 8.361 1.00 54.06 310 PRO A O 1
ATOM 2456 N N . ASN A 1 311 ? -23.353 -13.568 6.502 1.00 59.34 311 ASN A N 1
ATOM 2457 C CA . ASN A 1 311 ? -24.480 -12.926 5.799 1.00 59.34 311 ASN A CA 1
ATOM 2458 C C . ASN A 1 311 ? -24.273 -11.470 5.330 1.00 59.34 311 ASN A C 1
ATOM 2460 O O . ASN A 1 311 ? -25.227 -10.827 4.883 1.00 59.34 311 ASN A O 1
ATOM 2464 N N . PHE A 1 312 ? -23.055 -10.922 5.386 1.00 74.25 312 PHE A N 1
ATOM 2465 C CA . PHE A 1 312 ? -22.786 -9.608 4.804 1.00 74.25 312 PHE A CA 1
ATOM 2466 C C . PHE A 1 312 ? -22.718 -9.685 3.273 1.00 74.25 312 PHE A C 1
ATOM 2468 O O . PHE A 1 312 ? -21.879 -10.387 2.716 1.00 74.25 312 PHE A O 1
ATOM 2475 N N . LYS A 1 313 ? -23.588 -8.923 2.597 1.00 73.00 313 LYS A N 1
ATOM 2476 C CA . LYS A 1 313 ? -23.539 -8.706 1.145 1.00 73.00 313 LYS A CA 1
ATOM 2477 C C . LYS A 1 313 ? -22.817 -7.382 0.855 1.00 73.00 313 LYS A C 1
ATOM 2479 O O . LYS A 1 313 ? -23.354 -6.324 1.210 1.00 73.00 313 LYS A O 1
ATOM 2484 N N . PRO A 1 314 ? -21.610 -7.414 0.265 1.00 73.00 314 PRO A N 1
ATOM 2485 C CA . PRO A 1 314 ? -20.887 -6.210 -0.127 1.00 73.00 314 PRO A CA 1
ATOM 2486 C C . PRO A 1 314 ? -21.695 -5.355 -1.107 1.00 73.00 314 PRO A C 1
ATOM 2488 O O . PRO A 1 314 ? -22.447 -5.871 -1.928 1.00 73.00 314 PRO A O 1
ATOM 2491 N N . ASN A 1 315 ? -21.543 -4.034 -1.016 1.00 76.38 315 ASN A N 1
ATOM 2492 C CA . ASN A 1 315 ? -22.000 -3.125 -2.060 1.00 76.38 315 ASN A CA 1
ATOM 2493 C C . ASN A 1 315 ? -20.807 -2.754 -2.946 1.00 76.38 315 ASN A C 1
ATOM 2495 O O . ASN A 1 315 ? -19.991 -1.910 -2.562 1.00 76.38 315 ASN A O 1
ATOM 2499 N N . ASP A 1 316 ? -20.761 -3.341 -4.139 1.00 72.19 316 ASP A N 1
ATOM 2500 C CA . ASP A 1 316 ? -19.674 -3.168 -5.109 1.00 72.19 316 ASP A CA 1
ATOM 2501 C C . ASP A 1 316 ? -19.548 -1.728 -5.634 1.00 72.19 316 ASP A C 1
ATOM 2503 O O . ASP A 1 316 ? -18.495 -1.318 -6.115 1.00 72.19 316 ASP A O 1
ATOM 2507 N N . GLN A 1 317 ? -20.588 -0.896 -5.503 1.00 71.81 317 GLN A N 1
ATOM 2508 C CA . GLN A 1 317 ? -20.499 0.523 -5.871 1.00 71.81 317 GLN A CA 1
ATOM 2509 C C . GLN A 1 317 ? -19.635 1.333 -4.897 1.00 71.81 317 GLN A C 1
ATOM 2511 O O . GLN A 1 317 ? -19.188 2.426 -5.232 1.00 71.81 317 GLN A O 1
ATOM 2516 N N . LYS A 1 318 ? -19.397 0.830 -3.678 1.00 70.7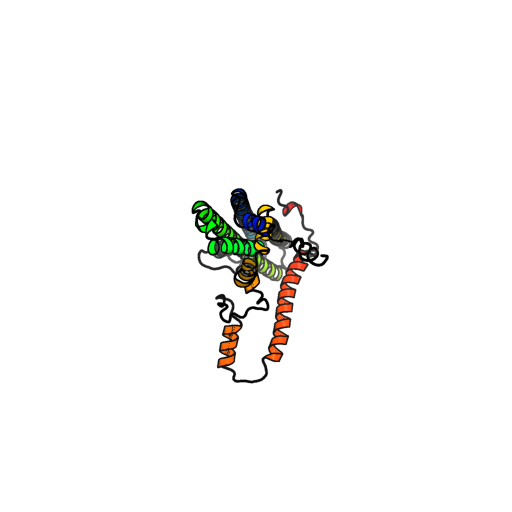5 318 LYS A N 1
ATOM 2517 C CA . LYS A 1 318 ? -18.552 1.521 -2.688 1.00 70.75 318 LYS A CA 1
ATOM 2518 C C . LYS A 1 318 ? -17.061 1.315 -2.926 1.00 70.75 318 LYS A C 1
ATOM 2520 O O . LYS A 1 318 ? -16.264 2.061 -2.356 1.00 70.75 318 LYS A O 1
ATOM 2525 N N . THR A 1 319 ? -16.703 0.303 -3.708 1.00 69.12 319 THR A N 1
ATOM 2526 C CA . THR A 1 319 ? -15.320 -0.114 -3.954 1.00 69.12 319 THR A CA 1
ATOM 2527 C C . THR A 1 319 ? -14.869 0.240 -5.365 1.00 69.12 319 THR A C 1
ATOM 2529 O O . THR A 1 319 ? -13.694 0.552 -5.536 1.00 69.12 319 THR A O 1
ATOM 2532 N N . LYS A 1 320 ? -15.786 0.304 -6.344 1.00 64.94 320 LYS A N 1
ATOM 2533 C CA . LYS A 1 320 ? -15.464 0.725 -7.713 1.00 64.94 320 LYS A CA 1
ATOM 2534 C C . LYS A 1 320 ? -14.880 2.139 -7.767 1.00 64.94 320 LYS A C 1
ATOM 2536 O O . LYS A 1 320 ? -15.491 3.117 -7.332 1.00 64.94 320 LYS A O 1
ATOM 2541 N N . SER A 1 321 ? -13.693 2.238 -8.359 1.00 60.38 321 SER A N 1
ATOM 2542 C CA . SER A 1 321 ? -13.146 3.499 -8.858 1.00 60.38 321 SER A CA 1
ATOM 2543 C C . SER A 1 321 ? -13.944 3.911 -10.100 1.00 60.38 321 SER A C 1
ATOM 2545 O O . SER A 1 321 ? -14.136 3.099 -10.998 1.00 60.38 321 SER A O 1
ATOM 2547 N N . PHE A 1 322 ? -14.403 5.163 -10.189 1.00 47.84 322 PHE A N 1
ATOM 2548 C CA . PHE A 1 322 ? -15.092 5.696 -11.381 1.00 47.84 322 PHE A CA 1
ATOM 2549 C C . PHE A 1 322 ? -14.138 5.995 -12.558 1.00 47.84 322 PHE A C 1
ATOM 2551 O O . PHE A 1 322 ? -14.432 6.848 -13.392 1.00 47.84 322 PHE A O 1
ATOM 2558 N N . PHE A 1 323 ? -12.974 5.346 -12.602 1.00 45.09 323 PHE A N 1
ATOM 2559 C CA . PHE A 1 323 ? -11.886 5.642 -13.532 1.00 45.09 323 PHE A CA 1
ATOM 2560 C C . PHE A 1 323 ? -11.085 4.394 -13.838 1.00 45.09 323 PHE A C 1
ATOM 2562 O O . PHE A 1 323 ? -10.763 3.701 -12.843 1.00 45.09 323 PHE A O 1
#

Foldseek 3Di:
DPDPPPVVVVPPDPPPPPPPPVVVLVCLQQVADPVQLVVLLVLLVVLLVQLVVLLVVLLVVLLVLLVVLLVVVCVVPVPLSCVQCPPSPVVSVVLVCVLVPPPPDQDFDDAPLLLLLLLSLVCNQPPDPSCVVDPVSVVSSVVSNVSSVSSRSSVSSLVSSLVVLVVSLVSCCVSPVPPPSVVSNVVSVVSSVLSVLQNVLSSVSSSDDDPSSVSNSVSQCPPVVSVVSSLLPGPVNLVDVDPPDPDPDPDDDPPPCPPVVVVVVCCVVDPDDDPVVVVVVVVVVVVVVVVVVVVCVVVVVVDDDDPSDPPDDDDVVSNDDPD

Radius of gyration: 27.87 Å; chains: 1; bounding box: 59×52×107 Å

pLDDT: mean 74.98, std 20.68, range [36.5, 98.0]

Sequence (323 aa):
MRLRLLALLMLLAPVFLHAQDSLTLYDKAYNLPDKLFGSIHNKSEKFQHQVMKATAKYMRKLERQELKMKKELMKTDSAAAEEIFGDVKGKYDKLRSSANKPGEQLPQVYSGRIDSMKTTLGFLNNNNKVLSQSTAIQSKVQGILKDYGKVQSGLNQTDFIEKQLRERQEYLTAKLQSLPIGKTFTEFKKSVYYYKEQVNEYKKIFDDPTKLEATLLGAVSKIPAFTKFFARYSELGQLFRLPGRDDENAMSINGMQTRQMVMDQIGSQMGSTASAQQMVNSSIANAQSSLQGLKNKLNGLQSNGDPSMPNFKPNDQKTKSFF

Secondary structure (DSSP, 8-state):
--SSSSSSTTS------TTSHHHHHHHHHH---HHHHHHHHHHHHHHHHHHHHHHHHHHHHHHHHHHHHHHHHHTT-HHHHHHHHS-HHHHHHHHHHHHH-TT--PPP---HHHHHHHHHHHHHHHH-TTGGG-HHHHHHHHHHHHHHHHHHHHHHHHHHHHHHHHHHHHHHHHHHTTSS-HHHHHHHHHHHHHHHHHHHHHHHHHHS--HHHHHHHHHHTT-HHHHHHHHHHSHHHHHS--S----S--PPPTTS--HHHHHHHHHHHS-S-S-HHHHHHHHHHHHHHHHHHHHHHHHTTTSSS-TTSTT----GGGT----